Protein AF-A0A094B7D0-F1 (afdb_monomer)

Radius of gyration: 16.19 Å; Cα contacts (8 Å, |Δi|>4): 251; chains: 1; bounding box: 39×37×44 Å

Solvent-accessible surface area (backbone atoms only — not comparable to full-atom values): 10146 Å² total; per-residue (Å²): 131,87,73,77,56,36,26,37,34,45,43,44,56,73,59,98,51,77,46,66,69,48,46,44,72,73,41,47,66,50,52,49,51,55,54,53,52,54,47,69,67,60,40,77,61,58,36,41,33,41,34,40,34,34,31,52,87,53,54,88,43,84,88,46,70,70,72,78,49,45,66,62,51,50,50,44,50,51,49,49,55,48,52,51,51,52,49,27,64,76,67,74,48,49,67,78,36,82,44,10,40,40,77,41,82,37,50,22,33,33,60,90,85,58,75,84,69,84,86,64,72,73,60,71,82,74,65,60,93,61,86,64,43,42,56,66,54,63,48,69,64,67,72,58,28,53,33,54,46,65,33,85,58,71,61,15,46,52,50,46,48,57,51,49,56,57,28,48,76,36,88,77,56,70,52,51,100

Sequence (177 aa):
MSTSAGSLLILPPPPPSLDRASLKAAYLPAFTASLCELASARVSPLAVLDIAILWPALCGQFEKPRSHLFKEAQHLLAELYSLISIICAQKNIELDGPGGVDPRVILVEYDPAQPLSYGESKPLTAVAGGPIIDLQTLVLTRRSWNLIFRVDGEQGQTVFQKYSTAANAQTPPLRGQ

Structure (mmCIF, N/CA/C/O backbone):
data_AF-A0A094B7D0-F1
#
_entry.id   AF-A0A094B7D0-F1
#
loop_
_atom_site.group_PDB
_atom_site.id
_atom_site.type_symbol
_atom_site.label_atom_id
_atom_site.label_alt_id
_atom_site.label_comp_id
_atom_site.label_asym_id
_atom_site.label_entity_id
_atom_site.label_seq_id
_atom_site.pdbx_PDB_ins_code
_atom_site.Cartn_x
_atom_site.Cartn_y
_atom_site.Cartn_z
_atom_site.occupancy
_atom_site.B_iso_or_equiv
_atom_site.auth_seq_id
_atom_site.auth_comp_id
_atom_site.auth_as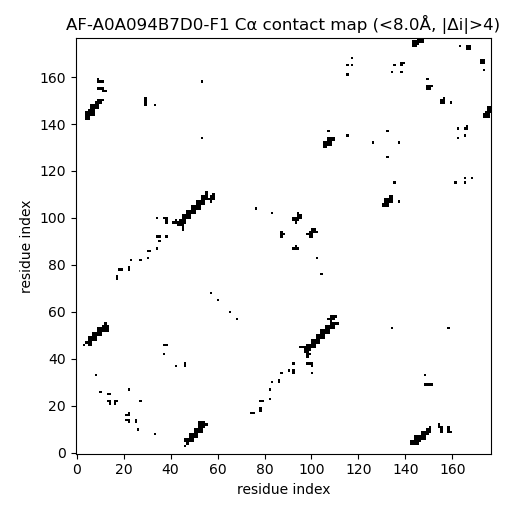ym_id
_atom_site.auth_atom_id
_atom_site.pdbx_PDB_model_num
ATOM 1 N N . MET A 1 1 ? 14.206 -23.390 1.221 1.00 37.88 1 MET A N 1
ATOM 2 C CA . MET A 1 1 ? 13.944 -22.340 0.217 1.00 37.88 1 MET A CA 1
ATOM 3 C C . MET A 1 1 ? 14.023 -21.012 0.939 1.00 37.88 1 MET A C 1
ATOM 5 O O . MET A 1 1 ? 13.166 -20.753 1.773 1.00 37.88 1 MET A O 1
ATOM 9 N N . SER A 1 2 ? 15.084 -20.236 0.727 1.00 37.69 2 SER A N 1
ATOM 10 C CA . SER A 1 2 ? 15.181 -18.893 1.302 1.00 37.69 2 SER A CA 1
ATOM 11 C C . SER A 1 2 ? 14.132 -18.030 0.614 1.00 37.69 2 SER A C 1
ATOM 13 O O . SER A 1 2 ? 14.277 -17.706 -0.561 1.00 37.69 2 SER A O 1
ATOM 15 N N . THR A 1 3 ? 13.027 -17.741 1.295 1.00 51.34 3 THR A N 1
ATOM 16 C CA . THR A 1 3 ? 12.059 -16.755 0.818 1.00 51.34 3 THR A CA 1
ATOM 17 C C . THR A 1 3 ? 12.792 -15.423 0.732 1.00 51.34 3 THR A C 1
ATOM 19 O O . THR A 1 3 ? 13.297 -14.953 1.753 1.00 51.34 3 THR A O 1
ATOM 22 N N . SER A 1 4 ? 12.910 -14.850 -0.468 1.00 60.62 4 SER A N 1
ATOM 23 C CA . SER A 1 4 ? 13.426 -13.488 -0.619 1.00 60.62 4 SER A CA 1
ATOM 24 C C . SER A 1 4 ? 12.624 -12.566 0.298 1.00 60.62 4 SER A C 1
ATOM 26 O O . SER A 1 4 ? 11.394 -12.655 0.337 1.00 60.62 4 SER A O 1
ATOM 28 N N . ALA A 1 5 ? 13.313 -11.741 1.081 1.00 75.12 5 ALA A N 1
ATOM 29 C CA . ALA A 1 5 ? 12.671 -10.750 1.930 1.00 75.12 5 ALA A CA 1
ATOM 30 C C . ALA A 1 5 ? 11.873 -9.778 1.044 1.00 75.12 5 ALA A C 1
ATOM 32 O O . ALA A 1 5 ? 12.432 -9.183 0.123 1.00 75.12 5 ALA A O 1
ATOM 33 N N . GLY A 1 6 ? 10.567 -9.648 1.291 1.00 88.69 6 GLY A N 1
ATOM 34 C CA . GLY A 1 6 ? 9.734 -8.658 0.604 1.00 88.69 6 GLY A CA 1
ATOM 35 C C . GLY A 1 6 ? 10.078 -7.240 1.055 1.00 88.69 6 GLY A C 1
ATOM 36 O O . GLY A 1 6 ? 10.733 -7.053 2.079 1.00 88.69 6 GLY A O 1
ATOM 37 N N . SER A 1 7 ? 9.614 -6.241 0.321 1.00 93.88 7 SER A N 1
ATOM 38 C CA . SER A 1 7 ? 9.695 -4.834 0.713 1.00 93.88 7 SER A CA 1
ATOM 39 C C . SER A 1 7 ? 8.324 -4.325 1.146 1.00 93.88 7 SER A C 1
ATOM 41 O O . SER A 1 7 ? 7.300 -4.852 0.714 1.00 93.88 7 SER A O 1
ATOM 43 N N . LEU A 1 8 ? 8.303 -3.304 1.999 1.00 95.75 8 LEU A N 1
ATOM 44 C CA . LEU A 1 8 ? 7.082 -2.701 2.530 1.00 95.75 8 LEU A CA 1
ATOM 45 C C . LEU A 1 8 ? 6.989 -1.244 2.087 1.00 95.75 8 LEU A C 1
ATOM 47 O O . LEU A 1 8 ? 7.939 -0.495 2.260 1.00 95.75 8 LEU A O 1
ATOM 51 N N . LEU A 1 9 ? 5.838 -0.815 1.584 1.00 97.31 9 LEU A N 1
ATOM 52 C CA . LEU A 1 9 ? 5.481 0.594 1.458 1.00 97.31 9 LEU A CA 1
ATOM 53 C C . LEU A 1 9 ? 4.370 0.916 2.449 1.00 97.31 9 LEU A C 1
ATOM 55 O O . LEU A 1 9 ? 3.296 0.318 2.400 1.00 97.31 9 LEU A O 1
ATOM 59 N N . ILE A 1 10 ? 4.616 1.886 3.328 1.00 96.12 10 ILE A N 1
ATOM 60 C CA . ILE A 1 10 ? 3.626 2.347 4.301 1.00 96.12 10 ILE A CA 1
ATOM 61 C C . ILE A 1 10 ? 3.010 3.655 3.809 1.00 96.12 10 ILE A C 1
ATOM 63 O O . ILE A 1 10 ? 3.691 4.680 3.727 1.00 96.12 10 ILE A O 1
ATOM 67 N N . LEU A 1 11 ? 1.715 3.620 3.495 1.00 96.81 11 LEU A N 1
ATOM 68 C CA . LEU A 1 11 ? 0.954 4.781 3.050 1.00 96.81 11 LEU A CA 1
ATOM 69 C C . LEU A 1 11 ? 0.202 5.449 4.213 1.00 96.81 11 LEU A C 1
ATOM 71 O O . LEU A 1 11 ? -0.354 4.753 5.070 1.00 96.81 11 LEU A O 1
ATOM 75 N N . PRO A 1 12 ? 0.122 6.794 4.233 1.00 94.88 12 PRO A N 1
ATOM 76 C CA . PRO A 1 12 ? -0.776 7.504 5.133 1.00 94.88 12 PRO A CA 1
ATOM 77 C C . PRO A 1 12 ? -2.245 7.240 4.758 1.00 94.88 12 PRO A C 1
ATOM 79 O O . PRO A 1 12 ? -2.515 6.699 3.676 1.00 94.88 12 PRO A O 1
ATOM 82 N N . PRO A 1 13 ? -3.200 7.661 5.610 1.00 95.25 13 PRO A N 1
ATOM 83 C CA . PRO A 1 13 ? -4.620 7.554 5.313 1.00 95.25 13 PRO A CA 1
ATOM 84 C C . PRO A 1 13 ? -5.010 8.022 3.913 1.00 95.25 13 PRO A C 1
ATOM 86 O O . PRO A 1 13 ? -4.471 9.030 3.445 1.00 95.25 13 PRO A O 1
ATOM 89 N N . PRO A 1 14 ? -5.952 7.316 3.252 1.00 95.00 14 PRO A N 1
ATOM 90 C CA . PRO A 1 14 ? -6.526 7.785 2.004 1.00 95.00 14 PRO A CA 1
ATOM 91 C C . PRO A 1 14 ? -7.036 9.220 2.129 1.00 95.00 14 PRO A C 1
ATOM 93 O O . PRO A 1 14 ? -7.537 9.601 3.195 1.00 95.00 14 PRO A O 1
ATOM 96 N N . PRO A 1 15 ? -6.932 10.021 1.054 1.00 94.62 15 PRO A N 1
ATOM 97 C CA . PRO A 1 15 ? -7.559 11.331 1.021 1.00 94.62 15 PRO A CA 1
ATOM 98 C C . PRO A 1 15 ? -9.070 11.211 1.297 1.00 94.62 15 PRO A C 1
ATOM 100 O O . PRO A 1 15 ? -9.662 10.160 1.039 1.00 94.62 15 PRO A O 1
ATOM 103 N N . PRO A 1 16 ? -9.728 12.283 1.783 1.00 91.38 16 PRO A N 1
ATOM 104 C CA . PRO A 1 16 ? -11.159 12.248 2.098 1.00 91.38 16 PRO A CA 1
ATOM 105 C C . PRO A 1 16 ? -12.049 11.813 0.925 1.00 91.38 16 PRO A C 1
ATOM 107 O O . PRO A 1 16 ? -13.090 11.196 1.136 1.00 91.38 16 PRO A O 1
ATOM 110 N N . SER A 1 17 ? -11.631 12.124 -0.306 1.00 94.25 17 SER A N 1
ATOM 111 C CA . SER A 1 17 ? -12.254 11.625 -1.529 1.00 94.25 17 SER A CA 1
ATOM 112 C C . SER A 1 17 ? -11.432 10.480 -2.106 1.00 94.25 17 SER A C 1
ATOM 114 O O . SER A 1 17 ? -10.233 10.628 -2.336 1.00 94.25 17 SER A O 1
ATOM 116 N N . LEU A 1 18 ? -12.089 9.356 -2.389 1.00 95.62 18 LEU A N 1
ATOM 117 C CA . LEU A 1 18 ? -11.465 8.179 -3.001 1.00 95.62 18 LEU A CA 1
ATOM 118 C C . LEU A 1 18 ? -11.504 8.217 -4.535 1.00 95.62 18 LEU A C 1
ATOM 120 O O . LEU A 1 18 ? -11.276 7.199 -5.179 1.00 95.62 18 LEU A O 1
ATOM 124 N N . ASP A 1 19 ? -11.799 9.373 -5.134 1.00 96.31 19 ASP A N 1
ATOM 125 C CA . ASP A 1 19 ? -11.747 9.515 -6.584 1.00 96.31 19 ASP A CA 1
ATOM 126 C C . ASP A 1 19 ? -10.309 9.385 -7.121 1.00 96.31 19 ASP A C 1
ATOM 128 O O . ASP A 1 19 ? -9.313 9.639 -6.433 1.00 96.31 19 ASP A O 1
ATOM 132 N N . ARG A 1 20 ? -10.209 9.030 -8.404 1.00 96.19 20 ARG A N 1
ATOM 133 C CA . ARG A 1 20 ? -8.937 8.805 -9.097 1.00 96.19 20 ARG A CA 1
ATOM 134 C C . ARG A 1 20 ? -7.961 9.972 -8.987 1.00 96.19 20 ARG A C 1
ATOM 136 O O . ARG A 1 20 ? -6.760 9.738 -8.864 1.00 96.19 20 ARG A O 1
ATOM 143 N N . ALA A 1 21 ? -8.434 11.214 -9.098 1.00 97.50 21 ALA A N 1
ATOM 144 C CA . ALA A 1 21 ? -7.557 12.380 -9.089 1.00 97.50 21 ALA A CA 1
ATOM 145 C C . ALA A 1 21 ? -6.958 12.587 -7.695 1.00 97.50 21 ALA A C 1
ATOM 147 O O . ALA A 1 21 ? -5.746 12.777 -7.580 1.00 97.50 21 ALA A O 1
ATOM 148 N N . SER A 1 22 ? -7.784 12.458 -6.655 1.00 97.50 22 SER A N 1
ATOM 149 C CA . SER A 1 22 ? -7.360 12.543 -5.256 1.00 97.50 22 SER A CA 1
ATOM 150 C C . SER A 1 22 ? -6.354 11.444 -4.895 1.00 97.50 22 SER A C 1
ATOM 152 O O . SER A 1 22 ? -5.275 11.740 -4.378 1.00 97.50 22 SER A O 1
ATOM 154 N N . LEU A 1 23 ? -6.645 10.182 -5.234 1.00 97.31 23 LEU A N 1
ATOM 155 C CA . LEU A 1 23 ? -5.739 9.053 -4.973 1.00 97.31 23 LEU A CA 1
ATOM 156 C C . LEU A 1 23 ? -4.427 9.169 -5.755 1.00 97.31 23 LEU A C 1
ATOM 158 O O . LEU A 1 23 ? -3.351 8.924 -5.207 1.00 97.31 23 LEU A O 1
ATOM 162 N N . LYS A 1 24 ? -4.491 9.594 -7.021 1.00 96.94 24 LYS A N 1
ATOM 163 C CA . LYS A 1 24 ? -3.297 9.849 -7.831 1.00 96.94 24 LYS A CA 1
ATOM 164 C C . LYS A 1 24 ? -2.442 10.955 -7.217 1.00 96.94 24 LYS A C 1
ATOM 166 O O . LYS A 1 24 ? -1.235 10.774 -7.110 1.00 96.94 24 LYS A O 1
ATOM 171 N N . ALA A 1 25 ? -3.040 12.071 -6.805 1.00 96.00 25 ALA A N 1
ATOM 172 C CA . ALA A 1 25 ? -2.306 13.166 -6.175 1.00 96.00 25 ALA A CA 1
ATOM 173 C C . ALA A 1 25 ? -1.614 12.722 -4.876 1.00 96.00 25 ALA A C 1
ATOM 175 O O . ALA A 1 25 ? -0.470 13.098 -4.639 1.00 96.00 25 ALA A O 1
ATOM 176 N N . ALA A 1 26 ? -2.282 11.888 -4.074 1.00 95.25 26 ALA A N 1
ATOM 177 C CA . ALA A 1 26 ? -1.749 11.403 -2.807 1.00 95.25 26 ALA A CA 1
ATOM 178 C C . ALA A 1 26 ? -0.629 10.359 -2.970 1.00 95.25 26 ALA A C 1
ATOM 180 O O . ALA A 1 26 ? 0.359 10.402 -2.239 1.00 95.25 26 ALA A O 1
ATOM 181 N N . TYR A 1 27 ? -0.771 9.410 -3.903 1.00 96.44 27 TYR A N 1
ATOM 182 C CA . TYR A 1 27 ? 0.039 8.183 -3.894 1.00 96.44 27 TYR A CA 1
ATOM 183 C C . TYR A 1 27 ? 0.934 7.969 -5.113 1.00 96.44 27 TYR A C 1
ATOM 185 O O . TYR A 1 27 ? 1.870 7.171 -5.032 1.00 96.44 27 TYR A O 1
ATOM 193 N N . LEU A 1 28 ? 0.722 8.692 -6.220 1.00 96.94 28 LEU A N 1
ATOM 194 C CA . LEU A 1 28 ? 1.553 8.551 -7.422 1.00 96.94 28 LEU A CA 1
ATOM 195 C C . LEU A 1 28 ? 3.059 8.698 -7.132 1.00 96.94 28 LEU A C 1
ATOM 197 O O . LEU A 1 28 ? 3.810 7.860 -7.638 1.00 96.94 28 LEU A O 1
ATOM 201 N N . PRO A 1 29 ? 3.530 9.687 -6.340 1.00 96.81 29 PRO A N 1
ATOM 202 C CA . PRO A 1 29 ? 4.961 9.833 -6.077 1.00 96.81 29 PRO A CA 1
ATOM 203 C C . PRO A 1 29 ? 5.555 8.613 -5.362 1.00 96.81 29 PRO A C 1
ATOM 205 O O . PRO A 1 29 ? 6.555 8.062 -5.818 1.00 96.81 29 PRO A O 1
ATOM 208 N N . ALA A 1 30 ? 4.898 8.140 -4.298 1.00 97.00 30 ALA A N 1
ATOM 209 C CA . ALA A 1 30 ? 5.372 7.018 -3.489 1.00 97.00 30 ALA A CA 1
ATOM 210 C C . ALA A 1 30 ? 5.357 5.687 -4.256 1.00 97.00 30 ALA A C 1
ATOM 212 O O . ALA A 1 30 ? 6.320 4.919 -4.190 1.00 97.00 30 ALA A O 1
ATOM 213 N N . PHE A 1 31 ? 4.299 5.427 -5.032 1.00 97.75 31 PHE A N 1
ATOM 214 C CA . PHE A 1 31 ? 4.240 4.257 -5.911 1.00 97.75 31 PHE A CA 1
ATOM 215 C C . PHE A 1 31 ? 5.314 4.313 -6.987 1.00 97.75 31 PHE A C 1
ATOM 217 O O . PHE A 1 31 ? 6.008 3.328 -7.207 1.00 97.75 31 PHE A O 1
ATOM 224 N N . THR A 1 32 ? 5.505 5.471 -7.620 1.00 97.94 32 THR A N 1
ATOM 225 C CA . THR A 1 32 ? 6.532 5.614 -8.655 1.00 97.94 32 THR A CA 1
ATOM 226 C C . THR A 1 32 ? 7.922 5.347 -8.089 1.00 97.94 32 THR A C 1
ATOM 228 O O . THR A 1 32 ? 8.668 4.581 -8.694 1.00 97.94 32 THR A O 1
ATOM 231 N N . ALA A 1 33 ? 8.261 5.933 -6.937 1.00 96.75 33 ALA A N 1
ATOM 232 C CA . ALA A 1 33 ? 9.570 5.763 -6.314 1.00 96.75 33 ALA A CA 1
ATOM 233 C C . ALA A 1 33 ? 9.843 4.294 -5.947 1.00 96.75 33 ALA A C 1
ATOM 235 O O . ALA A 1 33 ? 10.811 3.713 -6.433 1.00 96.75 33 ALA A O 1
ATOM 236 N N . SER A 1 34 ? 8.944 3.678 -5.173 1.00 96.25 34 SER A N 1
ATOM 237 C CA . SER A 1 34 ? 9.103 2.295 -4.698 1.00 96.25 34 SER A CA 1
ATOM 238 C C . SER A 1 34 ? 9.143 1.267 -5.834 1.00 96.25 34 SER A C 1
ATOM 240 O O . SER A 1 34 ? 10.018 0.403 -5.849 1.00 96.25 34 SER A O 1
ATOM 242 N N . LEU A 1 35 ? 8.251 1.375 -6.825 1.00 96.19 35 LEU A N 1
ATOM 243 C CA . LEU A 1 35 ? 8.232 0.463 -7.974 1.00 96.19 35 LEU A CA 1
ATOM 244 C C . LEU A 1 35 ? 9.502 0.600 -8.823 1.00 96.19 35 LEU A C 1
ATOM 246 O O . LEU A 1 35 ? 10.092 -0.411 -9.201 1.00 96.19 35 LEU A O 1
ATOM 250 N N . CYS A 1 36 ? 9.953 1.830 -9.102 1.00 95.12 36 CYS A N 1
ATOM 251 C CA . CYS A 1 36 ? 11.185 2.046 -9.868 1.00 95.12 36 CYS A CA 1
ATOM 252 C C . CYS A 1 36 ? 12.417 1.509 -9.132 1.00 95.12 36 CYS A C 1
ATOM 254 O O . CYS A 1 36 ? 13.292 0.914 -9.763 1.00 95.12 36 CYS A O 1
ATOM 256 N N . GLU A 1 37 ? 12.498 1.718 -7.819 1.00 94.25 37 GLU A N 1
ATOM 257 C CA . GLU A 1 37 ? 13.627 1.262 -7.011 1.00 94.25 37 GLU A CA 1
ATOM 258 C C . GLU A 1 37 ? 13.722 -0.267 -6.988 1.00 94.25 37 GLU A C 1
ATOM 260 O O . GLU A 1 37 ? 14.781 -0.827 -7.285 1.00 94.25 37 GLU A O 1
ATOM 265 N N . LEU A 1 38 ? 12.601 -0.955 -6.755 1.00 92.81 38 LEU A N 1
ATOM 266 C CA . LEU A 1 38 ? 12.563 -2.419 -6.771 1.00 92.81 38 LEU A CA 1
ATOM 267 C C . LEU A 1 38 ? 12.859 -3.002 -8.153 1.00 92.81 38 LEU A C 1
ATOM 269 O O . LEU A 1 38 ? 13.623 -3.962 -8.255 1.00 92.81 38 LEU A O 1
ATOM 273 N N . ALA A 1 39 ? 12.319 -2.403 -9.216 1.00 91.25 39 ALA A N 1
ATOM 274 C CA . ALA A 1 39 ? 12.616 -2.825 -10.582 1.00 91.25 39 ALA A CA 1
ATOM 275 C C . ALA A 1 39 ? 14.108 -2.644 -10.928 1.00 91.25 39 ALA A C 1
ATOM 277 O O . ALA A 1 39 ? 14.713 -3.478 -11.604 1.00 91.25 39 ALA A O 1
ATOM 278 N N . SER A 1 40 ? 14.734 -1.574 -10.426 1.00 88.62 40 SER A N 1
ATOM 279 C CA . SER A 1 40 ? 16.147 -1.265 -10.684 1.00 88.62 40 SER A CA 1
ATOM 280 C C . SER A 1 40 ? 17.110 -2.193 -9.947 1.00 88.62 40 SER A C 1
ATOM 282 O O . SER A 1 40 ? 18.206 -2.451 -10.445 1.00 88.62 40 SER A O 1
ATOM 284 N N . ALA A 1 41 ? 16.703 -2.743 -8.801 1.00 81.94 41 ALA A N 1
ATOM 285 C CA . ALA A 1 41 ? 17.504 -3.691 -8.030 1.00 81.94 41 ALA A CA 1
ATOM 286 C C . ALA A 1 41 ? 17.727 -5.042 -8.748 1.00 81.94 41 ALA A C 1
ATOM 288 O O . ALA A 1 41 ? 18.522 -5.852 -8.272 1.00 81.94 41 ALA A O 1
ATOM 289 N N . ARG A 1 42 ? 17.060 -5.285 -9.896 1.00 66.12 42 ARG A N 1
ATOM 290 C CA . ARG A 1 42 ? 17.183 -6.494 -10.742 1.00 66.12 42 ARG A CA 1
ATOM 291 C C . ARG A 1 42 ? 17.133 -7.792 -9.932 1.00 66.12 42 ARG A C 1
ATOM 293 O O . ARG A 1 42 ? 17.928 -8.712 -10.134 1.00 66.12 42 ARG A O 1
ATOM 300 N N . VAL A 1 43 ? 16.192 -7.855 -8.995 1.00 64.75 43 VAL A N 1
ATOM 301 C CA . VAL A 1 43 ? 16.017 -9.004 -8.108 1.00 64.75 43 VAL A CA 1
ATOM 302 C C . VAL A 1 43 ? 15.374 -10.145 -8.900 1.00 64.75 43 VAL A C 1
ATOM 304 O O . VAL A 1 43 ? 14.223 -10.054 -9.313 1.00 64.75 43 VAL A O 1
ATOM 307 N N . SER A 1 44 ? 16.118 -11.226 -9.135 1.00 63.81 44 SER A N 1
ATOM 308 C CA . SER A 1 44 ? 15.581 -12.476 -9.687 1.00 63.81 44 SER A CA 1
ATOM 309 C C . SER A 1 44 ? 15.320 -13.443 -8.527 1.00 63.81 44 SER A C 1
ATOM 311 O O . SER A 1 44 ? 16.226 -13.632 -7.710 1.00 63.81 44 SER A O 1
ATOM 313 N N . PRO A 1 45 ? 14.128 -14.055 -8.391 1.00 74.56 45 PRO A N 1
ATOM 314 C CA . PRO A 1 45 ? 13.123 -14.235 -9.442 1.00 74.56 45 PRO A CA 1
ATOM 315 C C . PRO A 1 45 ? 11.983 -13.194 -9.511 1.00 74.56 45 PRO A C 1
ATOM 317 O O . PRO A 1 45 ? 11.471 -12.998 -10.603 1.00 74.56 45 PRO A O 1
ATOM 320 N N . LEU A 1 46 ? 11.574 -12.528 -8.423 1.00 87.31 46 LEU A N 1
ATOM 321 C CA . LEU A 1 46 ? 10.456 -11.555 -8.389 1.00 87.31 46 LEU A CA 1
ATOM 322 C C . LEU A 1 46 ? 10.556 -10.707 -7.110 1.00 87.31 46 LEU A C 1
ATOM 324 O O . LEU A 1 46 ? 10.785 -11.265 -6.032 1.00 87.31 46 LEU A O 1
ATOM 328 N N . ALA A 1 47 ? 10.388 -9.385 -7.200 1.00 91.50 47 ALA A N 1
ATOM 329 C CA . ALA A 1 47 ? 10.415 -8.503 -6.031 1.00 91.50 47 ALA A CA 1
ATOM 330 C C . ALA A 1 47 ? 9.003 -8.323 -5.450 1.00 91.50 47 ALA A C 1
ATOM 332 O O . ALA A 1 47 ? 8.131 -7.777 -6.112 1.00 91.50 47 ALA A O 1
ATOM 333 N N . VAL A 1 48 ? 8.764 -8.744 -4.206 1.00 92.75 48 VAL A N 1
ATOM 334 C CA . VAL A 1 48 ? 7.460 -8.542 -3.545 1.00 92.75 48 VAL A CA 1
ATOM 335 C C . VAL A 1 48 ? 7.414 -7.160 -2.898 1.00 92.75 48 VAL A C 1
ATOM 337 O O . VAL A 1 48 ? 8.316 -6.820 -2.131 1.00 92.75 48 VAL A O 1
ATOM 340 N N . LEU A 1 49 ? 6.354 -6.395 -3.164 1.00 95.25 49 LEU A N 1
ATOM 341 C CA . LEU A 1 49 ? 6.065 -5.111 -2.526 1.00 95.25 49 LEU A CA 1
ATOM 342 C C . LEU A 1 49 ? 4.723 -5.186 -1.792 1.00 95.25 49 LEU A C 1
ATOM 344 O O . LEU A 1 49 ? 3.665 -5.051 -2.400 1.00 95.25 49 LEU A O 1
ATOM 348 N N . ASP A 1 50 ? 4.754 -5.350 -0.474 1.00 95.75 50 ASP A N 1
ATOM 349 C CA . ASP A 1 50 ? 3.555 -5.210 0.351 1.00 95.75 50 ASP A CA 1
ATOM 350 C C . ASP A 1 50 ? 3.264 -3.710 0.559 1.00 95.75 50 ASP A C 1
ATOM 352 O O . ASP A 1 50 ? 4.127 -2.949 0.989 1.00 95.75 50 ASP A O 1
ATOM 356 N N . ILE A 1 51 ? 2.048 -3.263 0.253 1.00 97.44 51 ILE A N 1
ATOM 357 C CA . ILE A 1 51 ? 1.611 -1.865 0.334 1.00 97.44 51 ILE A CA 1
ATOM 358 C C . ILE A 1 51 ? 0.565 -1.758 1.443 1.00 97.44 51 ILE A C 1
ATOM 360 O O . ILE A 1 51 ? -0.603 -2.089 1.244 1.00 97.44 51 ILE A O 1
ATOM 364 N N . ALA A 1 52 ? 0.977 -1.293 2.618 1.00 96.44 52 ALA A N 1
ATOM 365 C CA . ALA A 1 52 ? 0.102 -1.119 3.770 1.00 96.44 52 ALA A CA 1
ATOM 366 C C . ALA A 1 52 ? -0.586 0.250 3.731 1.00 96.44 52 ALA A C 1
ATOM 368 O O . ALA A 1 52 ? 0.077 1.286 3.791 1.00 96.44 52 ALA A O 1
ATOM 369 N N . ILE A 1 53 ? -1.919 0.256 3.674 1.00 95.56 53 ILE A N 1
ATOM 370 C CA . ILE A 1 53 ? -2.732 1.478 3.670 1.00 95.56 53 ILE A CA 1
ATOM 371 C C . ILE A 1 53 ? -3.464 1.591 4.991 1.00 95.56 53 ILE A C 1
ATOM 373 O O . ILE A 1 53 ? -4.384 0.823 5.274 1.00 95.56 53 ILE A O 1
ATOM 377 N N . LEU A 1 54 ? -3.048 2.566 5.790 1.00 93.88 54 LEU A N 1
ATOM 378 C CA . LEU A 1 54 ? -3.598 2.803 7.113 1.00 93.88 54 LEU A CA 1
ATOM 379 C C . LEU A 1 54 ? -4.892 3.596 6.991 1.00 93.88 54 LEU A C 1
ATOM 381 O O . LEU A 1 54 ? -4.852 4.797 6.768 1.00 93.88 54 LEU A O 1
ATOM 385 N N . TRP A 1 55 ? -6.042 2.944 7.122 1.00 92.75 55 TRP A N 1
ATOM 386 C CA . TRP A 1 55 ? -7.334 3.536 6.800 1.00 92.75 55 TRP A CA 1
ATOM 387 C C . TRP A 1 55 ? -8.242 3.663 8.035 1.00 92.75 55 TRP A C 1
ATOM 389 O O . TRP A 1 55 ? -8.834 2.674 8.474 1.00 92.75 55 TRP A O 1
ATOM 399 N N . PRO A 1 56 ? -8.431 4.888 8.569 1.00 90.19 56 PRO A N 1
ATOM 400 C CA . PRO A 1 56 ? -9.265 5.120 9.751 1.00 90.19 56 PRO A CA 1
ATOM 401 C C . PRO A 1 56 ? -10.736 4.741 9.599 1.00 90.19 56 PRO A C 1
ATOM 403 O O . PRO A 1 56 ? -11.400 4.462 10.590 1.00 90.19 56 PRO A O 1
ATOM 406 N N . ALA A 1 57 ? -11.264 4.685 8.371 1.00 88.81 57 ALA A N 1
ATOM 407 C CA . ALA A 1 57 ? -12.658 4.294 8.145 1.00 88.81 57 ALA A CA 1
ATOM 408 C C . ALA A 1 57 ? -12.949 2.841 8.565 1.00 88.81 57 ALA A C 1
ATOM 410 O O . ALA A 1 57 ? -14.111 2.479 8.760 1.00 88.81 57 ALA A O 1
ATOM 411 N N . LEU A 1 58 ? -11.904 2.022 8.715 1.00 86.44 58 LEU A N 1
ATOM 412 C CA . LEU A 1 58 ? -11.995 0.636 9.163 1.00 86.44 58 LEU A CA 1
ATOM 413 C C . LEU A 1 58 ? -12.200 0.526 10.684 1.00 86.44 58 LEU A C 1
ATOM 415 O O . LEU A 1 58 ? -12.686 -0.503 11.153 1.00 86.44 58 LEU A O 1
ATOM 419 N N . CYS A 1 59 ? -11.887 1.579 11.449 1.00 84.06 59 CYS A N 1
ATOM 420 C CA . CYS A 1 59 ? -11.981 1.564 12.905 1.00 84.06 59 CYS A CA 1
ATOM 421 C C . CYS A 1 59 ? -13.423 1.427 13.398 1.00 84.06 59 CYS A C 1
ATOM 423 O O . CYS A 1 59 ? -14.336 2.101 12.921 1.00 84.06 59 CYS A O 1
ATOM 425 N N . GLY A 1 60 ? -13.624 0.552 14.388 1.00 74.00 60 GLY A N 1
ATOM 426 C CA . GLY A 1 60 ? -14.927 0.370 15.039 1.00 74.00 60 GLY A CA 1
ATOM 427 C C . GLY A 1 60 ? -15.997 -0.289 14.158 1.00 74.00 60 GLY A C 1
ATOM 428 O O . GLY A 1 60 ? -17.175 -0.264 14.501 1.00 74.00 60 GLY A O 1
ATOM 429 N N . GLN A 1 61 ? -15.617 -0.892 13.027 1.00 73.62 61 GLN A N 1
ATOM 430 C CA . GLN A 1 61 ? -16.567 -1.525 12.102 1.00 73.62 61 GLN A CA 1
ATOM 431 C C . GLN A 1 61 ? -16.835 -3.006 12.424 1.00 73.62 61 GLN A C 1
ATOM 433 O O . GLN A 1 61 ? -17.650 -3.630 11.750 1.00 73.62 61 GLN A O 1
ATOM 438 N N . PHE A 1 62 ? -16.191 -3.575 13.453 1.00 66.38 62 PHE A N 1
ATOM 439 C CA . PHE A 1 62 ? -16.337 -4.989 13.836 1.00 66.38 62 PHE A CA 1
ATOM 440 C C . PHE A 1 62 ? -17.765 -5.389 14.221 1.00 66.38 62 PHE A C 1
ATOM 442 O O . PHE A 1 62 ? -18.140 -6.544 14.040 1.00 66.38 62 PHE A O 1
ATOM 449 N N . GLU A 1 63 ? -18.555 -4.447 14.739 1.00 70.31 63 GLU A N 1
ATOM 450 C CA . GLU A 1 63 ? -19.948 -4.685 15.136 1.00 70.31 63 GLU A CA 1
ATOM 451 C C . GLU A 1 63 ? -20.930 -4.578 13.960 1.00 70.31 63 GLU A C 1
ATOM 453 O O . GLU A 1 63 ? -22.088 -4.981 14.073 1.00 70.31 63 GLU A O 1
ATOM 458 N N . LYS A 1 64 ? -20.484 -4.057 12.808 1.00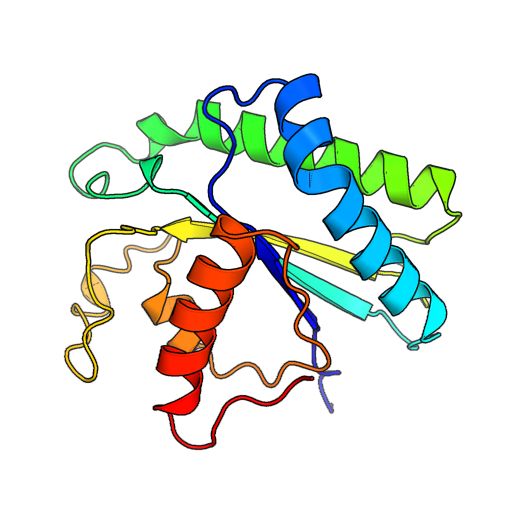 77.69 64 LYS A N 1
ATOM 459 C CA . LYS A 1 64 ? -21.304 -3.949 11.598 1.00 77.69 64 LYS A CA 1
ATOM 460 C C . LYS A 1 64 ? -21.065 -5.138 10.664 1.00 77.69 64 LYS A C 1
ATOM 462 O O . LYS A 1 64 ? -19.980 -5.723 10.653 1.00 77.69 64 LYS A O 1
ATOM 467 N N . PRO A 1 65 ? -22.038 -5.476 9.796 1.00 81.25 65 PRO A N 1
ATOM 468 C CA . PRO A 1 65 ? -21.790 -6.410 8.708 1.00 81.25 65 PRO A CA 1
ATOM 469 C C . PRO A 1 65 ? -20.619 -5.926 7.846 1.00 81.25 65 PRO A C 1
ATOM 471 O O . PRO A 1 65 ? -20.634 -4.803 7.344 1.00 81.25 65 PRO A O 1
ATOM 474 N N . ARG A 1 66 ? -19.619 -6.788 7.621 1.00 74.69 66 ARG A N 1
ATOM 475 C CA . ARG A 1 66 ? -18.415 -6.444 6.834 1.00 74.69 66 ARG A CA 1
ATOM 476 C C . ARG A 1 66 ? -18.723 -5.957 5.420 1.00 74.69 66 ARG A C 1
ATOM 478 O O . ARG A 1 66 ? -17.955 -5.178 4.864 1.00 74.69 66 ARG A O 1
ATOM 485 N N . SER A 1 67 ? -19.853 -6.391 4.859 1.00 82.44 67 SER A N 1
ATOM 486 C CA . SER A 1 67 ? -20.344 -5.943 3.555 1.00 82.44 67 SER A CA 1
ATOM 487 C C . SER A 1 67 ? -20.514 -4.426 3.466 1.00 82.44 67 SER A C 1
ATOM 489 O O . SER A 1 67 ? -20.428 -3.882 2.369 1.00 82.44 67 SER A O 1
ATOM 491 N N . HIS A 1 68 ? -20.689 -3.736 4.598 1.00 84.50 68 HIS A N 1
ATOM 492 C CA . HIS A 1 68 ? -20.777 -2.280 4.652 1.00 84.50 68 HIS A CA 1
ATOM 493 C C . HIS A 1 68 ? -19.509 -1.577 4.149 1.00 84.50 68 HIS A C 1
ATOM 495 O O . HIS A 1 68 ? -19.601 -0.451 3.687 1.00 84.50 68 HIS A O 1
ATOM 501 N N . LEU A 1 69 ? -18.348 -2.238 4.211 1.00 85.62 69 LEU A N 1
ATOM 502 C CA . LEU A 1 69 ? -17.074 -1.686 3.743 1.00 85.62 69 LEU A CA 1
ATOM 503 C C . LEU A 1 69 ? -16.711 -2.133 2.326 1.00 85.62 69 LEU A C 1
ATOM 505 O O . LEU A 1 69 ? -15.733 -1.647 1.762 1.00 85.62 69 LEU A O 1
ATOM 509 N N . PHE A 1 70 ? -17.435 -3.099 1.753 1.00 88.44 70 PHE A N 1
ATOM 510 C CA . PHE A 1 70 ? -17.001 -3.753 0.518 1.00 88.44 70 PHE A CA 1
ATOM 511 C C . PHE A 1 70 ? -16.980 -2.795 -0.659 1.00 88.44 70 PHE A C 1
ATOM 513 O O . PHE A 1 70 ? -16.035 -2.835 -1.436 1.00 88.44 70 PHE A O 1
ATOM 520 N N . LYS A 1 71 ? -17.982 -1.923 -0.777 1.00 91.81 71 LYS A N 1
ATOM 521 C CA . LYS A 1 71 ? -18.079 -0.998 -1.905 1.00 91.81 71 LYS A CA 1
ATOM 522 C C . LYS A 1 71 ? -16.889 -0.039 -1.929 1.00 91.81 71 LYS A C 1
ATOM 524 O O . LYS A 1 71 ? -16.213 0.079 -2.948 1.00 91.81 71 LYS A O 1
ATOM 529 N N . GLU A 1 72 ? -16.612 0.612 -0.807 1.00 92.44 72 GLU A N 1
ATOM 530 C CA . GLU A 1 72 ? -15.526 1.576 -0.668 1.00 92.44 72 GLU A CA 1
ATOM 531 C C . GLU A 1 72 ? -14.162 0.883 -0.756 1.00 92.44 72 GLU A C 1
ATOM 533 O O . GLU A 1 72 ? -13.277 1.376 -1.450 1.00 92.44 72 GLU A O 1
ATOM 538 N N . ALA A 1 73 ? -13.994 -0.282 -0.118 1.00 92.44 73 ALA A N 1
ATOM 539 C CA . ALA A 1 73 ? -12.749 -1.044 -0.182 1.00 92.44 73 ALA A CA 1
ATOM 540 C C . ALA A 1 73 ? -12.453 -1.547 -1.601 1.00 92.44 73 ALA A C 1
ATOM 542 O O . ALA A 1 73 ? -11.327 -1.418 -2.071 1.00 92.44 73 ALA A O 1
ATOM 543 N N . GLN A 1 74 ? -13.454 -2.076 -2.311 1.00 94.38 74 GLN A N 1
ATOM 544 C CA . GLN A 1 74 ? -13.304 -2.500 -3.704 1.00 94.38 74 GLN A CA 1
ATOM 545 C C . GLN A 1 74 ? -12.981 -1.319 -4.614 1.00 94.38 74 GLN A C 1
ATOM 547 O O . GLN A 1 74 ? -12.111 -1.446 -5.470 1.00 94.38 74 GLN A O 1
ATOM 552 N N . HIS A 1 75 ? -13.643 -0.174 -4.422 1.00 96.38 75 HIS A N 1
ATOM 553 C CA . HIS A 1 75 ? -13.354 1.028 -5.196 1.00 96.38 75 HIS A CA 1
ATOM 554 C C . HIS A 1 75 ? -11.920 1.517 -4.965 1.00 96.38 75 HIS A C 1
ATOM 556 O O . HIS A 1 75 ? -11.188 1.725 -5.930 1.00 96.38 75 HIS A O 1
ATOM 562 N N . LEU A 1 76 ? -11.495 1.616 -3.701 1.00 96.44 76 LEU A N 1
ATOM 563 C CA . LEU A 1 76 ? -10.132 1.995 -3.342 1.00 96.44 76 LEU A CA 1
ATOM 564 C C . LEU A 1 76 ? -9.112 1.034 -3.965 1.00 96.44 76 LEU A C 1
ATOM 566 O O . LEU A 1 76 ? -8.197 1.476 -4.651 1.00 96.44 76 LEU A O 1
ATOM 570 N N . LEU A 1 77 ? -9.287 -0.279 -3.788 1.00 96.81 77 LEU A N 1
ATOM 571 C CA . LEU A 1 77 ? -8.393 -1.284 -4.369 1.00 96.81 77 LEU A CA 1
ATOM 572 C C . LEU A 1 77 ? -8.342 -1.183 -5.898 1.00 96.81 77 LEU A C 1
ATOM 574 O O . LEU A 1 77 ? -7.253 -1.221 -6.468 1.00 96.81 77 LEU A O 1
ATOM 578 N N . ALA A 1 78 ? -9.487 -1.008 -6.562 1.00 97.94 78 ALA A N 1
ATOM 579 C CA . ALA A 1 78 ? -9.549 -0.865 -8.013 1.00 97.94 78 ALA A CA 1
ATOM 580 C C . ALA A 1 78 ? -8.757 0.356 -8.501 1.00 97.94 78 ALA A C 1
ATOM 582 O O . ALA A 1 78 ? -7.978 0.241 -9.449 1.00 97.94 78 ALA A O 1
ATOM 583 N N . GLU A 1 79 ? -8.902 1.509 -7.847 1.00 98.19 79 GLU A N 1
ATOM 584 C CA . GLU A 1 79 ? -8.166 2.722 -8.211 1.00 98.19 79 GLU A CA 1
ATOM 585 C C . GLU A 1 79 ? -6.660 2.593 -7.938 1.00 98.19 79 GLU A C 1
ATOM 587 O O . GLU A 1 79 ? -5.846 3.013 -8.763 1.00 98.19 79 GLU A O 1
ATOM 592 N N . LEU A 1 80 ? -6.264 1.951 -6.835 1.00 97.94 80 LEU A N 1
ATOM 593 C CA . LEU A 1 80 ? -4.853 1.743 -6.496 1.00 97.94 80 LEU A CA 1
ATOM 594 C C . LEU A 1 80 ? -4.163 0.773 -7.456 1.00 97.94 80 LEU A C 1
ATOM 596 O O . LEU A 1 80 ? -3.103 1.102 -7.984 1.00 97.94 80 LEU A O 1
ATOM 600 N N . TYR A 1 81 ? -4.765 -0.387 -7.734 1.00 98.12 81 TYR A N 1
ATOM 601 C CA . TYR A 1 81 ? -4.208 -1.335 -8.703 1.00 98.12 81 TYR A CA 1
ATOM 602 C C . TYR A 1 81 ? -4.208 -0.765 -10.124 1.00 98.12 81 TYR A C 1
ATOM 604 O O . TYR A 1 81 ? -3.262 -1.004 -10.877 1.00 98.12 81 TYR A O 1
ATOM 612 N N . SER A 1 82 ? -5.201 0.058 -10.481 1.00 98.12 82 SER A N 1
ATOM 613 C CA . SER A 1 82 ? -5.182 0.804 -11.745 1.00 98.12 82 SER A CA 1
ATOM 614 C C . SER A 1 82 ? -3.993 1.767 -11.804 1.00 98.12 82 SER A C 1
ATOM 616 O O . SER A 1 82 ? -3.279 1.803 -12.805 1.00 98.12 82 SER A O 1
ATOM 618 N N . LEU A 1 83 ? -3.736 2.520 -10.730 1.00 98.19 83 LEU A N 1
ATOM 619 C CA . LEU A 1 83 ? -2.608 3.447 -10.649 1.00 98.19 83 LEU A CA 1
ATOM 620 C C . LEU A 1 83 ? -1.258 2.719 -10.731 1.00 98.19 83 LEU A C 1
ATOM 622 O O . LEU A 1 83 ? -0.396 3.135 -11.503 1.00 98.19 83 LEU A O 1
ATOM 626 N N . ILE A 1 84 ? -1.096 1.617 -9.994 1.00 98.19 84 ILE A N 1
ATOM 627 C CA . ILE A 1 84 ? 0.094 0.752 -10.040 1.00 98.19 84 ILE A CA 1
ATOM 628 C C . ILE A 1 84 ? 0.334 0.249 -11.468 1.00 98.19 84 ILE A C 1
ATOM 630 O O . ILE A 1 84 ? 1.442 0.384 -11.987 1.00 98.19 84 ILE A O 1
ATOM 634 N N . SER A 1 85 ? -0.711 -0.255 -12.129 1.00 98.06 85 SER A N 1
ATOM 635 C CA . SER A 1 85 ? -0.630 -0.764 -13.503 1.00 98.06 85 SER A CA 1
ATOM 636 C C . SER A 1 85 ? -0.208 0.323 -14.494 1.00 98.06 85 SER A C 1
ATOM 638 O O . SER A 1 85 ? 0.660 0.093 -15.333 1.00 98.06 85 SER A O 1
ATOM 640 N N . ILE A 1 86 ? -0.769 1.534 -14.371 1.00 98.00 86 ILE A N 1
ATOM 641 C CA . ILE A 1 86 ? -0.396 2.685 -15.208 1.00 98.00 86 ILE A CA 1
ATOM 642 C C . ILE A 1 86 ? 1.081 3.041 -15.017 1.00 98.00 86 ILE A C 1
ATOM 644 O O . ILE A 1 86 ? 1.782 3.260 -16.004 1.00 98.00 86 ILE A O 1
ATOM 648 N N . ILE A 1 87 ? 1.563 3.096 -13.772 1.00 98.25 87 ILE A N 1
ATOM 649 C CA . ILE A 1 87 ? 2.968 3.408 -13.475 1.00 98.25 87 ILE A CA 1
ATOM 650 C C . ILE A 1 87 ? 3.883 2.346 -14.082 1.00 98.25 87 ILE A C 1
ATOM 652 O O . ILE A 1 87 ? 4.845 2.695 -14.764 1.00 98.25 87 ILE A O 1
ATOM 656 N N . CYS A 1 88 ? 3.571 1.065 -13.877 1.00 97.12 88 CYS A N 1
ATOM 657 C CA . CYS A 1 88 ? 4.389 -0.031 -14.388 1.00 97.12 88 CYS A CA 1
ATOM 658 C C . CYS A 1 88 ? 4.453 -0.014 -15.917 1.00 97.12 88 CYS A C 1
ATOM 660 O O . CYS A 1 88 ? 5.545 -0.068 -16.479 1.00 97.12 88 CYS A O 1
ATOM 662 N N . ALA A 1 89 ? 3.320 0.203 -16.590 1.00 97.38 89 ALA A N 1
ATOM 663 C CA . ALA A 1 89 ? 3.282 0.362 -18.041 1.00 97.38 89 ALA A CA 1
ATOM 664 C C . ALA A 1 89 ? 4.120 1.564 -18.522 1.00 97.38 89 ALA A C 1
ATOM 666 O O . ALA A 1 89 ? 4.894 1.444 -19.467 1.00 97.38 89 ALA A O 1
ATOM 667 N N . GLN A 1 90 ? 4.020 2.720 -17.855 1.00 97.81 90 GLN A N 1
ATOM 668 C CA . GLN A 1 90 ? 4.777 3.929 -18.215 1.00 97.81 90 GLN A CA 1
ATOM 669 C C . GLN A 1 90 ? 6.284 3.804 -17.972 1.00 97.81 90 GLN A C 1
ATOM 671 O O . GLN A 1 90 ? 7.075 4.461 -18.649 1.00 97.81 90 GLN A O 1
ATOM 676 N N . LYS A 1 91 ? 6.683 3.013 -16.974 1.00 96.62 91 LYS A N 1
ATOM 677 C CA . LYS A 1 91 ? 8.080 2.818 -16.570 1.00 96.62 91 LYS A CA 1
ATOM 678 C C . LYS A 1 91 ? 8.697 1.538 -17.130 1.00 96.62 91 LYS A C 1
ATOM 680 O O . LYS A 1 91 ? 9.866 1.288 -16.857 1.00 96.62 91 LYS A O 1
ATOM 685 N N . ASN A 1 92 ? 7.945 0.775 -17.928 1.00 94.94 92 ASN A N 1
ATOM 686 C CA . ASN A 1 92 ? 8.356 -0.518 -18.472 1.00 94.94 92 ASN A CA 1
ATOM 687 C C . ASN A 1 92 ? 8.812 -1.495 -17.368 1.00 94.94 92 ASN A C 1
ATOM 689 O O . ASN A 1 92 ? 9.891 -2.083 -17.443 1.00 94.94 92 ASN A O 1
ATOM 693 N N . ILE A 1 93 ? 7.998 -1.606 -16.316 1.00 94.56 93 ILE A N 1
ATOM 694 C CA . ILE A 1 93 ? 8.193 -2.522 -15.188 1.00 94.56 93 ILE A CA 1
ATOM 695 C C . ILE A 1 93 ? 7.269 -3.723 -15.390 1.00 94.56 93 ILE A C 1
ATOM 697 O O . ILE A 1 93 ? 6.063 -3.546 -15.561 1.00 94.56 93 ILE A O 1
ATOM 701 N N . GLU A 1 94 ? 7.834 -4.929 -15.353 1.00 93.25 94 GLU A N 1
ATOM 702 C CA . GLU A 1 94 ? 7.068 -6.175 -15.410 1.00 93.25 94 GLU A CA 1
ATOM 703 C C . GLU A 1 94 ? 6.306 -6.387 -14.092 1.00 93.25 94 GLU A C 1
ATOM 705 O O . GLU A 1 94 ? 6.878 -6.232 -13.010 1.00 93.25 94 GLU A O 1
ATOM 710 N N . LEU A 1 95 ? 5.025 -6.750 -14.181 1.00 92.94 95 LEU A N 1
ATOM 711 C CA . LEU A 1 95 ? 4.201 -7.133 -13.033 1.00 92.94 95 LEU A CA 1
ATOM 712 C C . LEU A 1 95 ? 4.101 -8.654 -12.957 1.00 92.94 95 LEU A C 1
ATOM 714 O O . LEU A 1 95 ? 3.837 -9.296 -13.968 1.00 92.94 95 LEU A O 1
ATOM 718 N N . ASP A 1 96 ? 4.300 -9.222 -11.767 1.00 82.50 96 ASP A N 1
ATOM 719 C CA . ASP A 1 96 ? 4.098 -10.652 -11.463 1.00 82.50 96 ASP A CA 1
ATOM 720 C C . ASP A 1 96 ? 4.895 -11.650 -12.337 1.00 82.50 96 ASP A C 1
ATOM 722 O O . ASP A 1 96 ? 4.654 -12.860 -12.310 1.00 82.50 96 ASP A O 1
ATOM 726 N N . GLY A 1 97 ? 5.881 -11.154 -13.090 1.00 83.62 97 GLY A N 1
ATOM 727 C CA . GLY A 1 97 ? 6.755 -11.923 -13.972 1.00 83.62 97 GLY A CA 1
ATOM 728 C C . GLY A 1 97 ? 8.215 -11.959 -13.502 1.00 83.62 97 GLY A C 1
ATOM 729 O O . GLY A 1 97 ? 8.618 -11.185 -12.628 1.00 83.62 97 GLY A O 1
ATOM 730 N N . PRO A 1 98 ? 9.052 -12.848 -14.071 1.00 82.88 98 PRO A N 1
ATOM 731 C CA . PRO A 1 98 ? 10.467 -12.929 -13.728 1.00 82.88 98 PRO A CA 1
ATOM 732 C C . PRO A 1 98 ? 11.200 -11.589 -13.876 1.00 82.88 98 PRO A C 1
ATOM 734 O O . PRO A 1 98 ? 11.217 -10.995 -14.951 1.00 82.88 98 PRO A O 1
ATOM 737 N N . GLY A 1 99 ? 11.839 -11.129 -12.797 1.00 82.88 99 GLY A N 1
ATOM 738 C CA . GLY A 1 99 ? 12.521 -9.829 -12.746 1.00 82.88 99 GLY A CA 1
ATOM 739 C C . GLY A 1 99 ? 11.587 -8.620 -12.598 1.00 82.88 99 GLY A C 1
ATOM 740 O O . GLY A 1 99 ? 12.057 -7.486 -12.675 1.00 82.88 99 GLY A O 1
ATOM 741 N N . GLY A 1 100 ? 10.292 -8.860 -12.391 1.00 90.44 100 GLY A N 1
ATOM 742 C CA . GLY A 1 100 ? 9.276 -7.849 -12.137 1.00 90.44 100 GLY A CA 1
ATOM 743 C C . GLY A 1 100 ? 9.037 -7.554 -10.657 1.00 90.44 100 GLY A C 1
ATOM 744 O O . GLY A 1 100 ? 9.804 -7.960 -9.774 1.00 90.44 100 GLY A O 1
ATOM 745 N N . VAL A 1 101 ? 7.930 -6.860 -10.397 1.00 93.75 101 VAL A N 1
ATOM 746 C CA . VAL A 1 101 ? 7.427 -6.548 -9.055 1.00 93.75 101 VAL A CA 1
ATOM 747 C C . VAL A 1 101 ? 6.046 -7.181 -8.856 1.00 93.75 101 VAL A C 1
ATOM 749 O O . VAL A 1 101 ? 5.215 -7.143 -9.757 1.00 93.75 101 VAL A O 1
ATOM 752 N N . ASP A 1 102 ? 5.804 -7.732 -7.669 1.00 94.62 102 ASP A N 1
ATOM 753 C CA 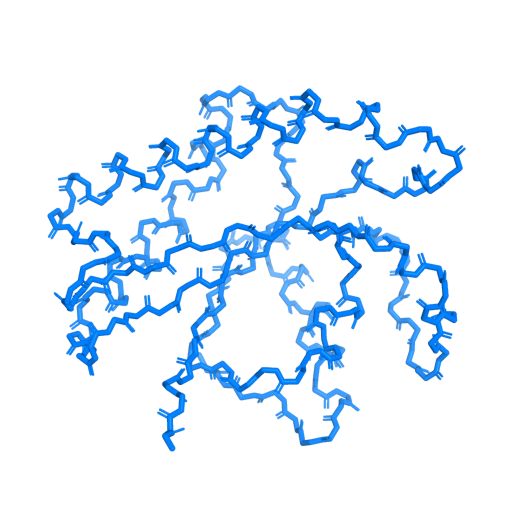. ASP A 1 102 ? 4.520 -8.266 -7.190 1.00 94.62 102 ASP A CA 1
ATOM 754 C C . ASP A 1 102 ? 3.976 -7.333 -6.096 1.00 94.62 102 ASP A C 1
ATOM 756 O O . ASP A 1 102 ? 4.365 -7.453 -4.924 1.00 94.62 102 ASP A O 1
ATOM 760 N N . PRO A 1 103 ? 3.176 -6.317 -6.476 1.00 96.12 103 PRO A N 1
ATOM 761 C CA . PRO A 1 103 ? 2.596 -5.362 -5.549 1.00 96.12 103 PRO A CA 1
ATOM 762 C C . PRO A 1 103 ? 1.323 -5.917 -4.902 1.00 96.12 103 PRO A C 1
ATOM 764 O O . PRO A 1 103 ? 0.377 -6.313 -5.580 1.00 96.12 103 PRO A O 1
ATOM 767 N N . ARG A 1 104 ? 1.248 -5.861 -3.571 1.00 95.50 104 ARG A N 1
ATOM 768 C CA . ARG A 1 104 ? 0.141 -6.416 -2.783 1.00 95.50 104 ARG A CA 1
ATOM 769 C C . ARG A 1 104 ? -0.417 -5.379 -1.829 1.00 95.50 104 ARG A C 1
ATOM 771 O O . ARG A 1 104 ? 0.224 -5.021 -0.847 1.00 95.50 104 ARG A O 1
ATOM 778 N N . VAL A 1 105 ? -1.628 -4.901 -2.090 1.00 96.56 105 VAL A N 1
ATOM 779 C CA . VAL A 1 105 ? -2.284 -3.920 -1.214 1.00 96.56 105 VAL A CA 1
ATOM 780 C C . VAL A 1 105 ? -2.899 -4.604 0.008 1.00 96.56 105 VAL A C 1
ATOM 782 O O . VAL A 1 105 ? -3.703 -5.526 -0.121 1.00 96.56 105 VAL A O 1
ATOM 785 N N . ILE A 1 106 ? -2.551 -4.107 1.195 1.00 94.56 106 ILE A N 1
ATOM 786 C CA . ILE A 1 106 ? -3.043 -4.561 2.495 1.00 94.56 106 ILE A CA 1
ATOM 787 C C . ILE A 1 106 ? -3.789 -3.400 3.152 1.00 94.56 106 ILE A C 1
ATOM 789 O O . ILE A 1 106 ? -3.224 -2.329 3.381 1.00 94.56 106 ILE A O 1
ATOM 793 N N . LEU A 1 107 ? -5.063 -3.617 3.473 1.00 93.75 107 LEU A N 1
ATOM 794 C CA . LEU A 1 107 ? -5.869 -2.646 4.208 1.00 93.75 107 LEU A CA 1
ATOM 795 C C . LEU A 1 107 ? -5.620 -2.809 5.707 1.00 93.75 107 LEU A C 1
ATOM 797 O O . LEU A 1 107 ? -5.807 -3.897 6.258 1.00 93.75 107 LEU A O 1
ATOM 801 N N . VAL A 1 108 ? -5.197 -1.720 6.347 1.00 91.88 108 VAL A N 1
ATOM 802 C CA . VAL A 1 108 ? -4.785 -1.710 7.748 1.00 91.88 108 VAL A CA 1
ATOM 803 C C . VAL A 1 108 ? -5.689 -0.778 8.539 1.00 91.88 108 VAL A C 1
ATOM 805 O O . VAL A 1 108 ? -5.735 0.423 8.283 1.00 91.88 108 VAL A O 1
ATOM 808 N N . GLU A 1 109 ? -6.407 -1.317 9.515 1.00 89.44 109 GLU A N 1
ATOM 809 C CA . GLU A 1 109 ? -7.139 -0.521 10.490 1.00 89.44 109 GLU A CA 1
ATOM 810 C C . GLU A 1 109 ? -6.163 0.346 11.287 1.00 89.44 109 GLU A C 1
ATOM 812 O O . GLU A 1 109 ? -5.146 -0.126 11.812 1.00 89.44 109 GLU A O 1
ATOM 817 N N . TYR A 1 110 ? -6.476 1.638 11.351 1.00 86.38 110 TYR A N 1
ATOM 818 C CA . TYR A 1 110 ? -5.601 2.635 11.935 1.00 86.38 110 TYR A CA 1
ATOM 819 C C . TYR A 1 110 ? -6.389 3.744 12.614 1.00 86.38 110 TYR A C 1
ATOM 821 O O . TYR A 1 110 ? -7.000 4.579 11.951 1.00 86.38 110 TYR A O 1
ATOM 829 N N . ASP A 1 111 ? -6.289 3.803 13.936 1.00 86.38 111 ASP A N 1
ATOM 830 C CA . ASP A 1 111 ? -6.725 4.961 14.701 1.00 86.38 111 ASP A CA 1
ATOM 831 C C . ASP A 1 111 ? -5.507 5.874 14.958 1.00 86.38 111 ASP A C 1
ATOM 833 O O . ASP A 1 111 ? -4.537 5.441 15.599 1.00 86.38 111 ASP A O 1
ATOM 837 N N . PRO A 1 112 ? -5.494 7.125 14.458 1.00 81.62 112 PRO A N 1
ATOM 838 C CA . PRO A 1 112 ? -4.406 8.061 14.724 1.00 81.62 112 PRO A CA 1
ATOM 839 C C . PRO A 1 112 ? -4.292 8.422 16.212 1.00 81.62 112 PRO A C 1
ATOM 841 O O . PRO A 1 112 ? -3.169 8.580 16.695 1.00 81.62 112 PRO A O 1
ATOM 844 N N . ALA A 1 113 ? -5.410 8.483 16.941 1.00 81.31 113 ALA A N 1
ATOM 845 C CA . ALA A 1 113 ? -5.465 8.871 18.349 1.00 81.31 113 ALA A CA 1
ATOM 846 C C . ALA A 1 113 ? -5.092 7.727 19.302 1.00 81.31 113 ALA A C 1
ATOM 848 O O . ALA A 1 113 ?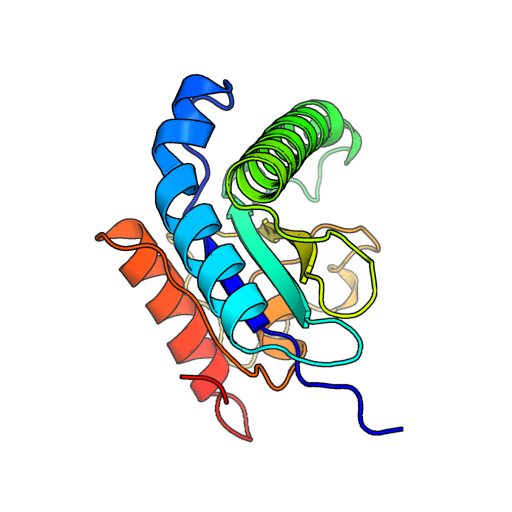 -4.624 7.976 20.413 1.00 81.31 113 ALA A O 1
ATOM 849 N N . GLN A 1 114 ? -5.265 6.472 18.880 1.00 77.19 114 GLN A N 1
ATOM 850 C CA . GLN A 1 114 ? -4.972 5.325 19.734 1.00 77.19 114 GLN A CA 1
ATOM 851 C C . GLN A 1 114 ? -3.461 5.037 19.790 1.00 77.19 114 GLN A C 1
ATOM 853 O O . GLN A 1 114 ? -2.849 4.780 18.744 1.00 77.19 114 GLN A O 1
ATOM 858 N N . PRO A 1 115 ? -2.821 5.026 20.974 1.00 69.81 115 PRO A N 1
ATOM 859 C CA . PRO A 1 115 ? -1.463 4.513 21.099 1.00 69.81 115 PRO A CA 1
ATOM 860 C C . PRO A 1 115 ? -1.453 3.010 20.796 1.00 69.81 115 PRO A C 1
ATOM 862 O O . PRO A 1 115 ? -2.389 2.289 21.139 1.00 69.81 115 PRO A O 1
ATOM 865 N N . LEU A 1 116 ? -0.392 2.518 20.156 1.00 67.88 116 LEU A N 1
ATOM 866 C CA . LEU A 1 116 ? -0.215 1.074 20.007 1.00 67.88 116 LEU A CA 1
ATOM 867 C C . LEU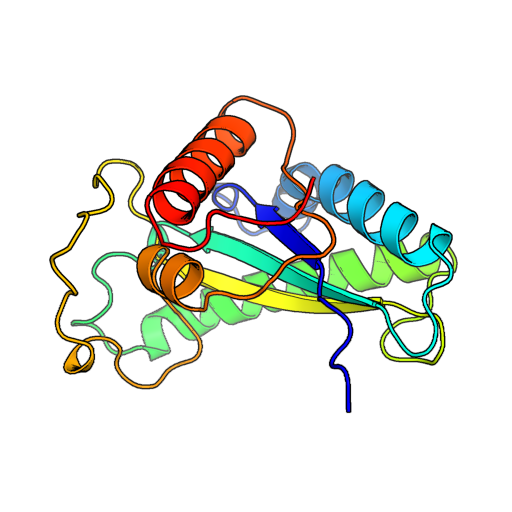 A 1 116 ? 0.111 0.497 21.390 1.00 67.88 116 LEU A C 1
ATOM 869 O O . LEU A 1 116 ? 1.153 0.822 21.957 1.00 67.88 116 LEU A O 1
ATOM 873 N N . SER A 1 117 ? -0.796 -0.304 21.959 1.00 58.91 117 SER A N 1
ATOM 874 C CA . SER A 1 117 ? -0.559 -0.962 23.247 1.00 58.91 117 SER A CA 1
ATOM 875 C C . SER A 1 117 ? 0.542 -2.009 23.105 1.00 58.91 117 SER A C 1
ATOM 877 O O . SER A 1 117 ? 0.401 -3.010 22.401 1.00 58.91 117 SER A O 1
ATOM 879 N N . TYR A 1 118 ? 1.645 -1.786 23.812 1.00 54.12 118 TYR A N 1
ATOM 880 C CA . TYR A 1 118 ? 2.740 -2.739 23.924 1.00 54.12 118 TYR A CA 1
ATOM 881 C C . TYR A 1 118 ? 2.351 -3.826 24.933 1.00 54.12 118 TYR A C 1
ATOM 883 O O . TYR A 1 118 ? 2.271 -3.564 26.128 1.00 54.12 118 TYR A O 1
ATOM 891 N N . GLY A 1 119 ? 2.108 -5.049 24.461 1.00 47.53 119 GLY A N 1
ATOM 892 C CA . GLY A 1 119 ? 1.987 -6.232 25.326 1.00 47.53 119 GLY A CA 1
ATOM 893 C C . GLY A 1 119 ? 0.568 -6.703 25.651 1.00 47.53 119 GLY A C 1
ATOM 894 O O . GLY A 1 119 ? 0.411 -7.859 26.030 1.00 47.53 119 GLY A O 1
ATOM 895 N N . GLU A 1 120 ? -0.468 -5.898 25.417 1.00 43.72 120 GLU A N 1
ATOM 896 C CA . GLU A 1 120 ? -1.852 -6.385 25.435 1.00 43.72 120 GLU A CA 1
ATOM 897 C C . GLU A 1 120 ? -2.281 -6.720 24.012 1.00 43.72 120 GLU A C 1
ATOM 899 O O . GLU A 1 120 ? -2.763 -5.880 23.252 1.00 43.72 120 GLU A O 1
ATOM 904 N N . SER A 1 121 ? -2.082 -7.981 23.627 1.00 47.19 121 SER A N 1
ATOM 905 C CA . SER A 1 121 ? -2.776 -8.52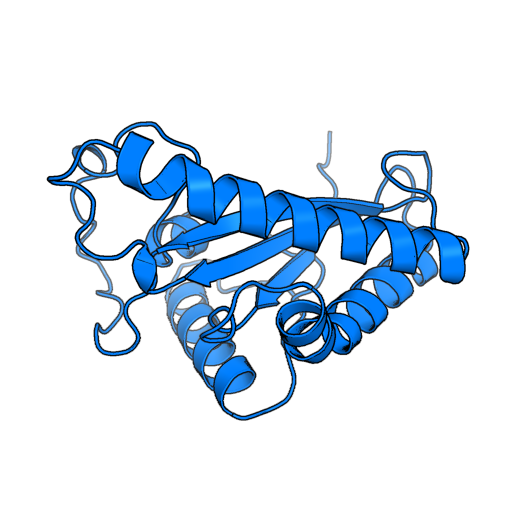0 22.467 1.00 47.19 121 SER A CA 1
ATOM 906 C C . SER A 1 121 ? -4.273 -8.394 22.736 1.00 47.19 121 SER A C 1
ATOM 908 O O . SER A 1 121 ? -4.810 -9.137 23.564 1.00 47.19 121 SER A O 1
ATOM 910 N N . LYS A 1 122 ? -4.961 -7.495 22.021 1.00 50.19 122 LYS A N 1
ATOM 911 C CA . LYS A 1 122 ? -6.400 -7.654 21.791 1.00 50.19 122 LYS A CA 1
ATOM 912 C C . LYS A 1 122 ? -6.568 -9.121 21.375 1.00 50.19 122 LYS A C 1
ATOM 914 O O . LYS A 1 122 ? -5.804 -9.566 20.512 1.00 50.19 122 LYS A O 1
ATOM 919 N N . PRO A 1 123 ? -7.404 -9.912 22.066 1.00 42.81 123 PRO A N 1
ATOM 920 C CA . PRO A 1 123 ? -7.362 -11.358 21.919 1.00 42.81 123 PRO A CA 1
ATOM 921 C C . PRO A 1 123 ? -7.477 -11.695 20.432 1.00 42.81 123 PRO A C 1
ATOM 923 O O . PRO A 1 123 ? -8.336 -11.140 19.747 1.00 42.81 123 PRO A O 1
ATOM 926 N N . LEU A 1 124 ? -6.582 -12.553 19.920 1.00 47.12 124 LEU A N 1
ATOM 927 C CA . LEU A 1 124 ? -6.513 -12.917 18.493 1.00 47.12 124 LEU A CA 1
ATOM 928 C C . LEU A 1 124 ? -7.871 -13.398 17.945 1.00 47.12 124 LEU A C 1
ATOM 930 O O . LEU A 1 124 ? -8.098 -13.398 16.743 1.00 47.12 124 LEU A O 1
ATOM 934 N N . THR A 1 125 ? -8.793 -13.778 18.829 1.00 41.38 125 THR A N 1
ATOM 935 C CA . THR A 1 125 ? -10.187 -14.113 18.531 1.00 41.38 125 THR A CA 1
ATOM 936 C C . THR A 1 125 ? -11.024 -12.939 17.998 1.00 41.38 125 THR A C 1
ATOM 938 O O . THR A 1 125 ? -12.038 -13.188 17.353 1.00 41.38 125 THR A O 1
ATOM 941 N N . ALA A 1 126 ? -10.608 -11.682 18.199 1.00 47.22 126 ALA A N 1
ATOM 942 C CA . ALA A 1 126 ? -11.194 -10.492 17.571 1.00 47.22 126 ALA A CA 1
ATOM 943 C C . ALA A 1 126 ? -10.589 -10.178 16.186 1.00 47.22 126 ALA A C 1
ATOM 945 O O . ALA A 1 126 ? -11.170 -9.393 15.437 1.00 47.22 126 ALA A O 1
ATOM 946 N N . VAL A 1 127 ? -9.478 -10.833 15.808 1.00 52.47 127 VAL A N 1
ATOM 947 C CA . VAL A 1 127 ? -8.937 -10.859 14.434 1.00 52.47 127 VAL A CA 1
ATOM 948 C C . VAL A 1 127 ? -9.813 -11.807 13.615 1.00 52.47 127 VAL A C 1
ATOM 950 O O . VAL A 1 127 ? -9.449 -12.915 13.226 1.00 52.47 127 VAL A O 1
ATOM 953 N N . ALA A 1 128 ? -11.068 -11.409 13.457 1.00 50.69 128 ALA A N 1
ATOM 954 C CA . ALA A 1 128 ? -12.092 -12.208 12.832 1.00 50.69 128 ALA A CA 1
ATOM 955 C C . ALA A 1 128 ? -11.712 -12.413 11.352 1.00 50.69 128 ALA A C 1
ATOM 957 O O . ALA A 1 128 ? -11.627 -11.449 10.598 1.00 50.69 128 ALA A O 1
ATOM 958 N N . GLY A 1 129 ? -11.520 -13.667 10.927 1.00 58.97 129 GLY A N 1
ATOM 959 C CA . GLY A 1 129 ? -10.927 -14.069 9.640 1.00 58.97 129 GLY A CA 1
ATOM 960 C C . GLY A 1 129 ? -11.397 -13.283 8.410 1.00 58.97 129 GLY A C 1
ATOM 961 O O . GLY A 1 129 ? -12.450 -13.571 7.838 1.00 58.97 129 GLY A O 1
ATOM 962 N N . GLY A 1 130 ? -10.617 -12.281 8.009 1.00 69.38 130 GLY A N 1
ATOM 963 C CA . GLY A 1 130 ? -10.856 -11.406 6.866 1.00 69.38 130 GLY A CA 1
ATOM 964 C C . GLY A 1 130 ? -9.554 -10.725 6.427 1.00 69.38 130 GLY A C 1
ATOM 965 O O . GLY A 1 130 ? -8.572 -10.766 7.163 1.00 69.38 130 GLY A O 1
ATOM 966 N N . PRO A 1 131 ? -9.515 -10.120 5.229 1.00 76.12 131 PRO A N 1
ATOM 967 C CA . PRO A 1 131 ? -8.285 -9.568 4.649 1.00 76.12 131 PRO A CA 1
ATOM 968 C C . PRO A 1 131 ? -7.854 -8.216 5.248 1.00 76.12 131 PRO A C 1
ATOM 970 O O . PRO A 1 131 ? -6.824 -7.681 4.851 1.00 76.12 131 PRO A O 1
ATOM 973 N N . ILE A 1 132 ? -8.645 -7.649 6.164 1.00 84.75 132 ILE A N 1
ATOM 974 C CA . ILE A 1 132 ? -8.342 -6.400 6.870 1.00 84.75 132 ILE A CA 1
ATOM 975 C C . ILE A 1 132 ? -7.686 -6.756 8.203 1.00 84.75 132 ILE A C 1
ATOM 977 O O . ILE A 1 132 ? -8.233 -7.557 8.961 1.00 84.75 132 ILE A O 1
ATOM 981 N N . ILE A 1 133 ? -6.537 -6.148 8.482 1.00 85.81 133 ILE A N 1
ATOM 982 C CA . ILE A 1 133 ? -5.771 -6.348 9.718 1.00 85.81 133 ILE A CA 1
ATOM 983 C C . ILE A 1 133 ? -5.607 -5.023 10.456 1.00 85.81 133 ILE A C 1
ATOM 985 O O . ILE A 1 133 ? -5.740 -3.972 9.844 1.00 85.81 133 ILE A O 1
ATOM 989 N N . ASP A 1 134 ? -5.274 -5.043 11.742 1.00 86.81 134 ASP A N 1
ATOM 990 C CA . ASP A 1 134 ? -4.854 -3.829 12.448 1.00 86.81 134 ASP A CA 1
ATOM 991 C C . ASP A 1 134 ? -3.334 -3.598 12.335 1.00 86.81 134 ASP A C 1
ATOM 993 O O . ASP A 1 134 ? -2.554 -4.481 11.949 1.00 86.81 134 ASP A O 1
ATOM 997 N N . LEU A 1 135 ? -2.896 -2.377 12.657 1.00 87.62 135 LEU A N 1
ATOM 998 C CA . LEU A 1 135 ? -1.477 -2.008 12.611 1.00 87.62 135 LEU A CA 1
ATOM 999 C C . LEU A 1 135 ? -0.616 -2.880 13.542 1.00 87.62 135 LEU A C 1
ATOM 1001 O O . LEU A 1 135 ? 0.531 -3.191 13.214 1.00 87.62 135 LEU A O 1
ATOM 1005 N N . GLN A 1 136 ? -1.171 -3.319 14.673 1.00 86.50 136 GLN A N 1
ATOM 1006 C CA . GLN A 1 136 ? -0.480 -4.207 15.605 1.00 86.50 136 GLN A CA 1
ATOM 1007 C C . GLN A 1 136 ? -0.226 -5.585 14.979 1.00 86.50 136 GLN A C 1
ATOM 1009 O O . GLN A 1 136 ? 0.867 -6.131 15.106 1.00 86.50 136 GLN A O 1
ATOM 1014 N N . THR A 1 137 ? -1.196 -6.130 14.252 1.00 86.81 137 THR A N 1
ATOM 1015 C CA . THR A 1 137 ? -1.083 -7.392 13.519 1.00 86.81 137 THR A CA 1
ATOM 1016 C C . THR A 1 137 ? -0.003 -7.286 12.453 1.00 86.81 137 THR A C 1
ATOM 1018 O O . THR A 1 137 ? 0.834 -8.183 12.366 1.00 86.81 137 THR A O 1
ATOM 1021 N N . LEU A 1 138 ? 0.055 -6.172 11.706 1.00 88.75 138 LEU A N 1
ATOM 1022 C CA . LEU A 1 138 ? 1.128 -5.922 10.735 1.00 88.75 138 LEU A CA 1
ATOM 1023 C C . LEU A 1 138 ? 2.513 -5.959 11.405 1.00 88.75 138 LEU A C 1
ATOM 1025 O O . LEU A 1 138 ? 3.423 -6.617 10.897 1.00 88.75 138 LEU A O 1
ATOM 1029 N N . VAL A 1 139 ? 2.667 -5.311 12.565 1.00 88.12 139 VAL A N 1
ATOM 1030 C CA . VAL A 1 139 ? 3.903 -5.332 13.372 1.00 88.12 139 VAL A CA 1
ATOM 1031 C C . VAL A 1 139 ? 4.244 -6.750 13.850 1.00 88.12 139 VAL A C 1
ATOM 1033 O O . VAL A 1 139 ? 5.395 -7.186 13.770 1.00 88.12 139 VAL A O 1
ATOM 1036 N N . LEU A 1 140 ? 3.244 -7.504 14.308 1.00 85.94 140 LEU A N 1
ATOM 1037 C CA . LEU A 1 140 ? 3.411 -8.863 14.824 1.00 85.94 140 LEU A CA 1
ATOM 1038 C C . LEU A 1 140 ? 3.710 -9.905 13.742 1.00 85.94 140 LEU A C 1
ATOM 1040 O O . LEU A 1 140 ? 4.173 -10.987 14.090 1.00 85.94 140 LEU A O 1
ATOM 1044 N N . THR A 1 141 ? 3.528 -9.600 12.450 1.00 81.88 141 THR A N 1
ATOM 1045 C CA . THR A 1 141 ? 3.900 -10.531 11.366 1.00 81.88 141 THR A CA 1
ATOM 1046 C C . THR A 1 141 ? 5.386 -10.893 11.360 1.00 81.88 141 THR A C 1
ATOM 1048 O O . THR A 1 141 ? 5.759 -11.902 10.764 1.00 81.88 141 THR A O 1
ATOM 1051 N N . ARG A 1 142 ? 6.240 -10.076 11.999 1.00 73.94 142 ARG A N 1
ATOM 1052 C CA . ARG A 1 142 ? 7.703 -10.247 12.068 1.00 73.94 142 ARG A CA 1
ATOM 1053 C C . ARG A 1 142 ? 8.366 -10.486 10.706 1.00 73.94 142 ARG A C 1
ATOM 1055 O O . ARG A 1 142 ? 9.433 -11.102 10.639 1.00 73.94 142 ARG A O 1
ATOM 1062 N N . ARG A 1 143 ? 7.756 -10.014 9.613 1.00 77.25 143 ARG A N 1
ATOM 1063 C CA . ARG A 1 143 ? 8.378 -10.101 8.290 1.00 77.25 143 ARG A CA 1
ATOM 1064 C C . ARG A 1 143 ? 9.702 -9.342 8.326 1.00 77.25 143 ARG A C 1
ATOM 1066 O O . ARG A 1 143 ? 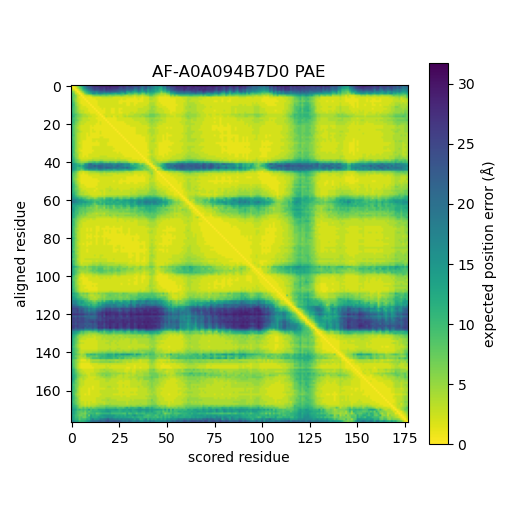9.776 -8.218 8.811 1.00 77.25 143 ARG A O 1
ATOM 1073 N N . SER A 1 144 ? 10.761 -9.996 7.856 1.00 81.44 144 SER A N 1
ATOM 1074 C CA . SER A 1 144 ? 12.048 -9.340 7.643 1.00 81.44 144 SER A CA 1
ATOM 1075 C C . SER A 1 144 ? 11.959 -8.606 6.316 1.00 81.44 144 SER A C 1
ATOM 1077 O O . SER A 1 144 ? 12.023 -9.252 5.272 1.00 81.44 144 SER A O 1
ATOM 1079 N N . TRP A 1 145 ? 11.739 -7.295 6.364 1.00 88.62 145 TRP A N 1
ATOM 1080 C CA . TRP A 1 145 ? 11.662 -6.474 5.163 1.00 88.62 145 TRP A CA 1
ATOM 1081 C C . TRP A 1 145 ? 13.054 -6.238 4.588 1.00 88.62 145 TRP A C 1
ATOM 1083 O O . TRP A 1 145 ? 14.018 -6.042 5.330 1.00 88.62 145 TRP A O 1
ATOM 1093 N N . ASN A 1 146 ? 13.154 -6.264 3.263 1.00 88.00 146 ASN A N 1
ATOM 1094 C CA . ASN A 1 146 ? 14.365 -5.875 2.557 1.00 88.00 146 ASN A CA 1
ATOM 1095 C C . ASN A 1 146 ? 14.504 -4.348 2.546 1.00 88.00 146 ASN A C 1
ATOM 1097 O O . ASN A 1 146 ? 15.513 -3.818 2.998 1.00 88.00 146 ASN A O 1
ATOM 1101 N N . LEU A 1 147 ? 13.451 -3.657 2.101 1.00 91.44 147 LEU A N 1
ATOM 1102 C CA . LEU A 1 147 ? 13.336 -2.197 2.101 1.00 91.44 147 LEU A CA 1
ATOM 1103 C C . LEU A 1 147 ? 12.014 -1.780 2.745 1.00 91.44 147 LEU A C 1
ATOM 1105 O O . LEU A 1 147 ? 11.014 -2.499 2.627 1.00 91.44 147 LEU A O 1
ATOM 1109 N N . ILE A 1 148 ? 12.002 -0.615 3.396 1.00 93.94 148 ILE A N 1
ATOM 1110 C CA . ILE A 1 148 ? 10.773 -0.008 3.922 1.00 93.94 148 ILE A CA 1
ATOM 1111 C C . ILE A 1 148 ? 10.630 1.408 3.372 1.00 93.94 148 ILE A C 1
ATOM 1113 O O . ILE A 1 148 ? 11.252 2.355 3.843 1.00 93.94 148 ILE A O 1
ATOM 1117 N N . PHE A 1 149 ? 9.742 1.557 2.400 1.00 95.00 149 PHE A N 1
ATOM 1118 C CA . PHE A 1 149 ? 9.384 2.833 1.812 1.00 95.00 149 PHE A CA 1
ATOM 1119 C C . PHE A 1 149 ? 8.383 3.578 2.695 1.00 95.00 149 PHE A C 1
ATOM 1121 O O . PHE A 1 149 ? 7.423 3.007 3.227 1.00 95.00 149 PHE A O 1
ATOM 1128 N N . ARG A 1 150 ? 8.572 4.892 2.785 1.00 91.62 150 ARG A N 1
ATOM 1129 C CA . ARG A 1 150 ? 7.645 5.827 3.426 1.00 91.62 150 ARG A CA 1
ATOM 1130 C C . ARG A 1 150 ? 7.247 6.917 2.444 1.00 91.62 150 ARG A C 1
ATOM 1132 O O . ARG A 1 150 ? 7.992 7.230 1.519 1.00 91.62 150 ARG A O 1
ATOM 1139 N N . VAL A 1 151 ? 6.084 7.508 2.674 1.00 92.75 151 VAL A N 1
ATOM 1140 C CA . VAL A 1 151 ? 5.651 8.698 1.938 1.00 92.75 151 VAL A CA 1
ATOM 1141 C C . VAL A 1 151 ? 6.258 9.936 2.587 1.00 92.75 151 VAL A C 1
ATOM 1143 O O . VAL A 1 151 ? 6.256 10.056 3.813 1.00 92.75 151 VAL A O 1
ATOM 1146 N N . ASP A 1 152 ? 6.759 10.858 1.771 1.00 87.19 152 ASP A N 1
ATOM 1147 C CA . ASP A 1 152 ? 7.238 12.149 2.255 1.00 87.19 152 ASP A CA 1
ATOM 1148 C C . ASP A 1 152 ? 6.091 13.014 2.804 1.00 87.19 152 ASP A C 1
ATOM 1150 O O . ASP A 1 152 ? 4.933 12.904 2.398 1.00 87.19 152 ASP A O 1
ATOM 1154 N N . GLY A 1 153 ? 6.427 13.911 3.731 1.00 89.19 153 GLY A N 1
ATOM 1155 C CA . GLY A 1 153 ? 5.474 14.802 4.391 1.00 89.19 153 GLY A CA 1
ATOM 1156 C C . GLY A 1 153 ? 5.055 14.335 5.786 1.00 89.19 153 GLY A C 1
ATOM 1157 O O . GLY A 1 153 ? 5.380 13.239 6.241 1.00 89.19 153 GLY A O 1
ATOM 1158 N N . GLU A 1 154 ? 4.335 15.205 6.493 1.00 90.62 154 GLU A N 1
ATOM 1159 C CA . GLU A 1 154 ? 4.026 15.042 7.920 1.00 90.62 154 GLU A CA 1
ATOM 1160 C C . GLU A 1 154 ? 3.223 13.768 8.220 1.00 90.62 154 GLU A C 1
ATOM 1162 O O . GLU A 1 154 ? 3.569 13.008 9.126 1.00 90.62 154 GLU A O 1
ATOM 1167 N N . GLN A 1 155 ? 2.184 13.495 7.427 1.00 89.62 155 GLN A N 1
ATOM 1168 C CA . GLN A 1 155 ? 1.325 12.325 7.627 1.00 89.62 155 GLN A CA 1
ATOM 1169 C C . GLN A 1 155 ? 2.074 11.012 7.371 1.00 89.62 155 GLN A C 1
ATOM 1171 O O . GLN A 1 155 ? 1.958 10.067 8.153 1.00 89.62 155 GLN A O 1
ATOM 1176 N N . GLY A 1 156 ? 2.879 10.961 6.305 1.00 91.06 156 GLY A N 1
ATOM 1177 C CA . GLY A 1 156 ? 3.696 9.791 5.984 1.00 91.06 156 GLY A CA 1
ATOM 1178 C C . GLY A 1 156 ? 4.755 9.524 7.053 1.00 91.06 156 GLY A C 1
ATOM 1179 O O . GLY A 1 156 ? 4.886 8.392 7.523 1.00 91.06 156 GLY A O 1
ATOM 1180 N N . GLN A 1 157 ? 5.432 10.574 7.528 1.00 91.75 157 GLN A N 1
ATOM 1181 C CA . GLN A 1 157 ? 6.391 10.470 8.626 1.00 91.75 157 GLN A CA 1
ATOM 1182 C C . GLN A 1 157 ? 5.728 10.001 9.926 1.00 91.75 157 GLN A C 1
ATOM 1184 O O . GLN A 1 157 ? 6.271 9.130 10.602 1.00 91.75 157 GLN A O 1
ATOM 1189 N N . THR A 1 158 ? 4.558 10.539 10.274 1.00 92.31 158 THR A N 1
ATOM 1190 C CA . THR A 1 158 ? 3.828 10.184 11.502 1.00 92.31 158 THR A CA 1
ATOM 1191 C C . THR A 1 158 ? 3.464 8.703 11.524 1.00 92.31 158 THR A C 1
ATOM 1193 O O . THR A 1 158 ? 3.730 7.993 12.497 1.00 92.31 158 THR A O 1
ATOM 1196 N N . VAL A 1 159 ? 2.899 8.213 10.422 1.00 92.44 159 VAL A N 1
ATOM 1197 C CA . VAL A 1 159 ? 2.516 6.810 10.270 1.00 92.44 159 VAL A CA 1
ATOM 1198 C C . VAL A 1 159 ? 3.737 5.888 10.286 1.00 92.44 159 VAL A C 1
ATOM 1200 O O . VAL A 1 159 ? 3.736 4.880 10.998 1.00 92.44 159 VAL A O 1
ATOM 1203 N N . PHE A 1 160 ? 4.802 6.252 9.568 1.00 92.94 160 PHE A N 1
ATOM 1204 C CA . PHE A 1 160 ? 6.046 5.488 9.559 1.00 92.94 160 PHE A CA 1
ATOM 1205 C C . PHE A 1 160 ? 6.679 5.406 10.953 1.00 92.94 160 PHE A C 1
ATOM 1207 O O . PHE A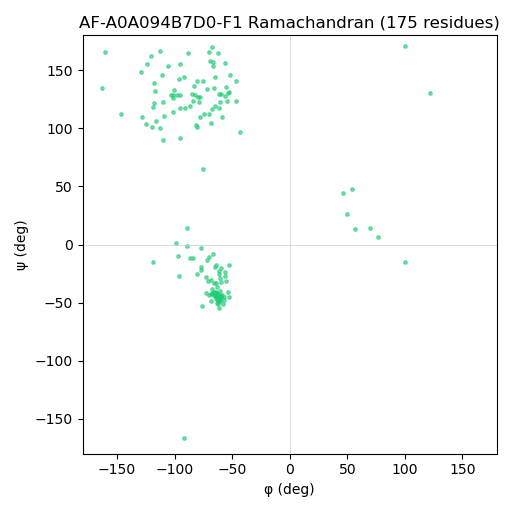 1 160 ? 7.087 4.326 11.373 1.00 92.94 160 PHE A O 1
ATOM 1214 N N . GLN A 1 161 ? 6.724 6.515 11.699 1.00 91.94 161 GLN A N 1
ATOM 1215 C CA . GLN A 1 161 ? 7.245 6.522 13.068 1.00 91.94 161 GLN A CA 1
ATOM 1216 C C . GLN A 1 161 ? 6.429 5.614 13.980 1.00 91.94 161 GLN A C 1
ATOM 1218 O O . GLN A 1 161 ? 7.006 4.791 14.684 1.00 91.94 161 GLN A O 1
ATOM 1223 N N . LYS A 1 162 ? 5.096 5.687 13.911 1.00 91.38 162 LYS A N 1
ATOM 1224 C CA . LYS A 1 162 ? 4.215 4.836 14.720 1.00 91.38 162 LYS A CA 1
ATOM 1225 C C . LYS A 1 162 ? 4.444 3.347 14.444 1.00 91.38 162 LYS A C 1
ATOM 1227 O O . LYS A 1 162 ? 4.575 2.573 15.390 1.00 91.38 162 LYS A O 1
ATOM 1232 N N . TYR A 1 163 ? 4.566 2.956 13.173 1.00 91.56 163 TYR A N 1
ATOM 1233 C CA . TYR A 1 163 ? 4.935 1.587 12.802 1.00 91.56 163 TYR A CA 1
ATOM 1234 C C . TYR A 1 163 ? 6.338 1.211 13.300 1.00 91.56 163 TYR A C 1
ATOM 1236 O O . TYR A 1 163 ? 6.510 0.181 13.947 1.00 91.56 163 TYR A O 1
ATOM 1244 N N . SER A 1 164 ? 7.337 2.053 13.030 1.00 90.56 164 SER A N 1
ATOM 1245 C CA . SER A 1 164 ? 8.742 1.778 13.333 1.00 90.56 164 SER A CA 1
ATOM 1246 C C . SER A 1 164 ? 9.004 1.671 14.834 1.00 90.56 164 SER A C 1
ATOM 1248 O O . SER A 1 164 ? 9.683 0.744 15.268 1.00 90.56 164 SER A O 1
ATOM 1250 N N . THR A 1 165 ? 8.433 2.555 15.659 1.00 90.44 165 THR A N 1
ATOM 1251 C CA . THR A 1 165 ? 8.549 2.456 17.123 1.00 90.44 165 THR A CA 1
ATOM 1252 C C . THR A 1 165 ? 7.949 1.142 17.624 1.00 90.44 165 THR A C 1
ATOM 1254 O O . THR A 1 165 ? 8.598 0.424 18.385 1.00 90.44 165 THR A O 1
ATOM 1257 N N . ALA A 1 166 ? 6.760 0.773 17.136 1.00 87.31 166 ALA A N 1
ATOM 1258 C CA . ALA A 1 166 ? 6.111 -0.473 17.529 1.00 87.31 166 ALA A CA 1
ATOM 1259 C C . ALA A 1 166 ? 6.890 -1.715 17.085 1.00 87.31 166 ALA A C 1
ATOM 1261 O O . ALA A 1 166 ? 7.049 -2.654 17.862 1.00 87.31 166 ALA A O 1
ATOM 1262 N N . ALA A 1 167 ? 7.415 -1.712 15.861 1.00 88.19 167 ALA A N 1
ATOM 1263 C CA . ALA A 1 167 ? 8.204 -2.814 15.335 1.00 88.19 167 ALA A CA 1
ATOM 1264 C C . ALA A 1 167 ? 9.590 -2.933 15.986 1.00 88.19 167 ALA A C 1
ATOM 1266 O O . ALA A 1 167 ? 10.082 -4.043 16.150 1.00 88.19 167 ALA A O 1
ATOM 1267 N N . ASN A 1 168 ? 10.212 -1.831 16.410 1.00 87.62 168 ASN A N 1
ATOM 1268 C CA . ASN A 1 168 ? 11.499 -1.861 17.112 1.00 87.62 168 ASN A CA 1
ATOM 1269 C C . ASN A 1 168 ? 11.389 -2.268 18.586 1.00 87.62 168 ASN A C 1
ATOM 1271 O O . ASN A 1 168 ? 12.362 -2.762 19.147 1.00 87.62 168 ASN A O 1
ATOM 1275 N N . ALA A 1 169 ? 10.217 -2.116 19.208 1.00 86.50 169 ALA A N 1
ATOM 1276 C CA . ALA A 1 169 ? 9.961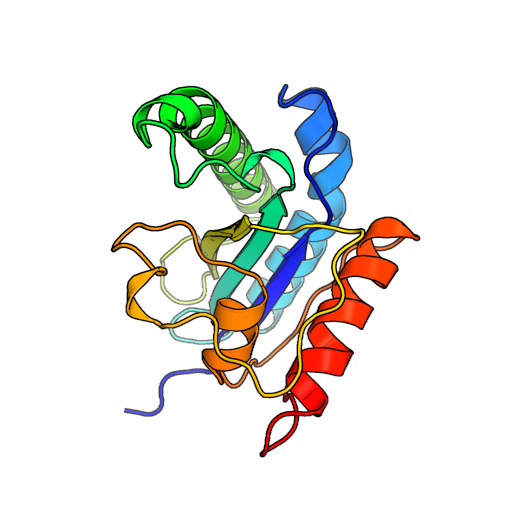 -2.659 20.545 1.00 86.50 169 ALA A CA 1
ATOM 1277 C C . ALA A 1 169 ? 9.866 -4.195 20.560 1.00 86.50 169 ALA A C 1
ATOM 1279 O O . ALA A 1 169 ? 9.826 -4.820 21.619 1.00 86.50 169 ALA A O 1
ATOM 1280 N N . GLN A 1 170 ? 9.793 -4.809 19.382 1.00 80.69 170 GLN A N 1
ATOM 1281 C CA . GLN A 1 170 ? 9.720 -6.244 19.212 1.00 80.69 170 GLN A CA 1
ATOM 1282 C C . GLN A 1 170 ? 11.129 -6.838 19.041 1.00 80.69 170 GLN A C 1
ATOM 1284 O O . GLN A 1 170 ? 11.988 -6.245 18.400 1.00 80.69 170 GLN A O 1
ATOM 1289 N N . THR A 1 171 ? 11.372 -8.040 19.577 1.00 73.88 171 THR A N 1
ATOM 1290 C CA . THR A 1 171 ? 12.673 -8.736 19.450 1.00 73.88 171 THR A CA 1
ATOM 1291 C C . THR A 1 171 ? 12.600 -9.850 18.402 1.00 73.88 171 THR A C 1
ATOM 1293 O O . THR A 1 171 ? 11.677 -10.662 18.504 1.00 73.88 171 THR A O 1
ATOM 1296 N N . PRO A 1 172 ? 13.511 -9.937 17.412 1.00 76.81 172 PRO A N 1
ATOM 1297 C CA . PRO A 1 172 ? 14.557 -8.960 17.089 1.00 76.81 172 PRO A CA 1
ATOM 1298 C C . PRO A 1 172 ? 13.965 -7.659 16.507 1.00 76.81 172 PRO A C 1
ATOM 1300 O O . PRO A 1 172 ? 12.847 -7.711 15.985 1.00 76.81 172 PRO A O 1
ATOM 1303 N N . PRO A 1 173 ? 14.702 -6.531 16.583 1.00 75.31 173 PRO A N 1
ATOM 1304 C CA . PRO A 1 173 ? 14.241 -5.241 16.071 1.00 75.31 173 PRO A CA 1
ATOM 1305 C C . PRO A 1 173 ? 14.017 -5.269 14.555 1.00 75.31 173 PRO A C 1
ATOM 1307 O O . PRO A 1 173 ? 14.489 -6.172 13.852 1.00 75.31 173 PRO A O 1
ATOM 1310 N N . LEU A 1 174 ? 13.301 -4.257 14.062 1.00 78.50 174 LEU A N 1
ATOM 1311 C CA . LEU A 1 174 ? 12.932 -4.109 12.657 1.00 78.50 174 LEU A CA 1
ATOM 1312 C C . LEU A 1 174 ? 14.177 -4.146 11.753 1.00 78.50 174 LEU A C 1
ATOM 1314 O O . LEU A 1 174 ? 15.190 -3.506 12.031 1.00 78.50 174 LEU A O 1
ATOM 1318 N N . ARG A 1 175 ? 14.083 -4.896 10.652 1.00 75.12 175 ARG A N 1
ATOM 1319 C CA . ARG A 1 175 ? 15.071 -4.906 9.564 1.00 75.12 175 ARG A CA 1
ATOM 1320 C C . ARG A 1 175 ? 14.467 -4.262 8.315 1.00 75.12 175 ARG A C 1
ATOM 1322 O O . ARG A 1 175 ? 13.272 -4.426 8.079 1.00 75.12 175 ARG A O 1
ATOM 1329 N N . GLY A 1 176 ? 15.312 -3.567 7.556 1.00 67.31 176 GLY A N 1
ATOM 1330 C CA . GLY A 1 176 ? 14.956 -2.766 6.383 1.00 67.31 176 GLY A CA 1
ATOM 1331 C C . GLY A 1 176 ? 15.396 -1.314 6.583 1.00 67.31 176 GLY A C 1
ATOM 1332 O O . GLY A 1 176 ? 15.153 -0.748 7.651 1.00 67.31 176 GLY A O 1
ATOM 1333 N N . GLN A 1 177 ? 16.095 -0.749 5.597 1.00 55.94 177 GLN A N 1
ATOM 1334 C CA . GLN A 1 177 ? 16.475 0.668 5.539 1.00 55.94 177 GLN A CA 1
ATOM 1335 C C . GLN A 1 177 ? 15.812 1.334 4.341 1.00 55.94 177 GLN A C 1
ATOM 1337 O O . GLN A 1 177 ? 15.537 0.604 3.361 1.00 55.94 177 GLN A O 1
#

Secondary structure (DSSP, 8-state):
--PPPPEEEEEPPPPSS-SHHHHHHHHHHHHHHHHHHHHHTT-SS-EEEEEEEEEGGGTT-TTS-GGGGHHHHHHHHHHHHHHHHHHHHHHTPPBSSTTSEEEEEEEEE--SSS---SS----GGGS-SSS-EEHHHHHHT----S-EEE-SSHHHHHHHHHHHHHHHTSSSPP---

Foldseek 3Di:
DPDPFAAEEEFFEQDPDLDLVSNCVRPVVLLLVVQVVLLVVQDPFEHEYEYEHAYQVPPPCLVPDPVVCCVVVVSNVVSVVVSNVVSCVVSVADEPGGSHYDYHYAYEHDDLPDQDDDPDDPPCVSVPDDRYYYLLVVLVVPRQHAAYGFDDDDRRVSRVCSSQVSNQVDPPHHHHD

Nearest PDB structures (foldseek):
  5cb0-assembly1_A  TM=4.580E-01  e=1.984E-01  Escherichia coli K-12
  3c3c-assembly2_B  TM=3.656E-01  e=4.189E+00  unclassified

Mean predicted aligned error: 6.52 Å

pLDDT: mean 85.05, std 14.67, range [37.69, 98.25]